Protein AF-A0A173ZAN7-F1 (afdb_monomer_lite)

Organism: NCBI:txid410072

Secondary structure (DSSP, 8-state):
--HHHHHHHHHHHHHHHHHHHHHPSPPTTTS-HHHHHHHHHHHHHHHHHHHHHHHHHHHHHHTT-S-HHHHHHHHHHHHHHHHHHHHHHHHHHHHHHHHHHTHHHHTT-TTS-HHHHHHHHHHHHHHHHHHHHHHHHHHHHHHHHHHHHHTTTSTTSS-HHHHHHHHHHHHS-HHHHHHHHHHHHHHHHHHHHHHHT-

Radius of gyration: 28.78 Å; chains: 1; bounding box: 73×28×79 Å

pLDDT: mean 77.13, std 11.72, range [38.72, 90.75]

Foldseek 3Di:
DPPVVVVVLVVLLVVLQVCQVPVPPDDCVVQDLVVLLVVLVVLLVVLVVLLVVLVVVLVVCCVVFPDNPVSCVLSVVLSVLSVVLSVVSVVLSVVSVVCVVCVVVCVVPVPGPVVSSSSSSSVVSSVVSSVSSVVSSVVSVVVSVCRVVVVVVVCPPPPPVNVVVVVVLVPDDPVVVVVVVVVVVVVVVVVVVVVVVD

Structure (mmCIF, N/CA/C/O backbone):
data_AF-A0A173ZAN7-F1
#
_entry.id   AF-A0A173ZAN7-F1
#
loop_
_atom_site.group_PDB
_atom_site.id
_atom_site.type_symbol
_atom_site.label_atom_id
_atom_site.label_alt_id
_atom_site.label_comp_id
_atom_site.labe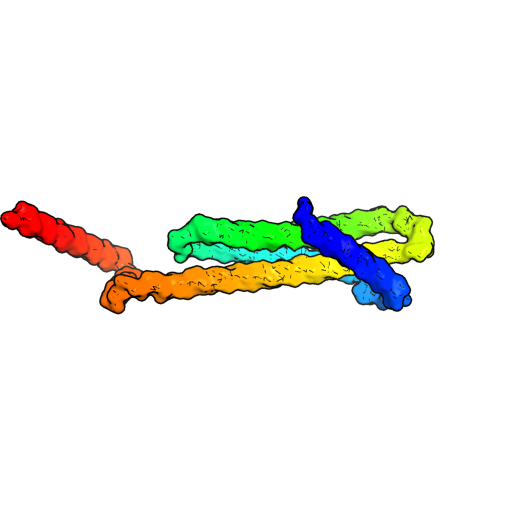l_asym_id
_atom_site.label_entity_id
_atom_site.label_seq_id
_atom_site.pdbx_PDB_ins_code
_atom_site.Cartn_x
_atom_site.Cartn_y
_atom_site.Cartn_z
_atom_site.occupancy
_atom_site.B_iso_or_equiv
_atom_site.auth_seq_id
_atom_site.auth_comp_id
_atom_site.auth_asym_id
_atom_site.auth_atom_id
_atom_site.pdbx_PDB_model_num
ATOM 1 N N . MET A 1 1 ? -10.874 -1.961 -10.142 1.00 49.62 1 MET A N 1
ATOM 2 C CA . MET A 1 1 ? -9.964 -0.793 -10.094 1.00 49.62 1 MET A CA 1
ATOM 3 C C . MET A 1 1 ? -10.788 0.479 -10.074 1.00 49.62 1 MET A C 1
ATOM 5 O O . MET A 1 1 ? -11.595 0.685 -10.971 1.00 49.62 1 MET A O 1
ATOM 9 N N . ASN A 1 2 ? -10.640 1.295 -9.032 1.00 59.59 2 ASN A N 1
ATOM 10 C CA . ASN A 1 2 ? -11.338 2.575 -8.925 1.00 59.59 2 ASN A CA 1
ATOM 11 C C . ASN A 1 2 ? -10.765 3.554 -9.972 1.00 59.59 2 ASN A C 1
ATOM 13 O O . ASN A 1 2 ? -9.555 3.542 -10.198 1.00 59.59 2 ASN A O 1
ATOM 17 N N . LYS A 1 3 ? -11.589 4.399 -10.615 1.00 65.94 3 LYS A N 1
ATOM 18 C CA . LYS A 1 3 ? -11.127 5.322 -11.684 1.00 65.94 3 LYS A CA 1
ATOM 19 C C . LYS A 1 3 ? -9.934 6.189 -11.247 1.00 65.94 3 LYS A C 1
ATOM 21 O O . LYS A 1 3 ? -9.062 6.475 -12.058 1.00 65.94 3 LYS A O 1
ATOM 26 N N . LYS A 1 4 ? -9.870 6.546 -9.960 1.00 69.62 4 LYS A N 1
ATOM 27 C CA . LYS A 1 4 ? -8.772 7.316 -9.352 1.00 69.62 4 LYS A CA 1
ATOM 28 C C . LYS A 1 4 ? -7.423 6.587 -9.409 1.00 69.62 4 LYS A C 1
ATOM 30 O O . LYS A 1 4 ? -6.434 7.192 -9.802 1.00 69.62 4 LYS A O 1
ATOM 35 N N . ASN A 1 5 ? -7.394 5.288 -9.111 1.00 70.88 5 ASN A N 1
ATOM 36 C CA . ASN A 1 5 ? -6.153 4.505 -9.076 1.00 70.88 5 ASN A CA 1
ATOM 37 C C . ASN A 1 5 ? -5.580 4.314 -10.488 1.00 70.88 5 ASN A C 1
ATOM 39 O O . ASN A 1 5 ? -4.369 4.317 -10.668 1.00 70.88 5 ASN A O 1
ATOM 43 N N . LEU A 1 6 ? -6.443 4.203 -11.504 1.00 74.06 6 LEU A N 1
ATOM 44 C CA . LEU A 1 6 ? -6.008 4.113 -12.901 1.00 74.06 6 LEU A CA 1
ATOM 45 C C . LEU A 1 6 ? -5.395 5.433 -13.393 1.00 74.06 6 LEU A C 1
ATOM 47 O O . LEU A 1 6 ? -4.386 5.417 -14.091 1.00 74.06 6 LEU A O 1
ATOM 51 N N . VAL A 1 7 ? -5.969 6.572 -12.991 1.00 78.88 7 VAL A N 1
ATOM 52 C CA . VAL A 1 7 ? -5.391 7.894 -13.277 1.00 78.88 7 VAL A CA 1
ATOM 53 C C . VAL A 1 7 ? -4.037 8.053 -12.588 1.00 78.88 7 VAL A C 1
ATOM 55 O O . VAL A 1 7 ? -3.095 8.500 -13.231 1.00 78.88 7 VAL A O 1
ATOM 58 N N . LEU A 1 8 ? -3.909 7.635 -11.324 1.00 80.81 8 LEU A N 1
ATOM 59 C CA . LEU A 1 8 ? -2.642 7.699 -10.592 1.00 80.81 8 LEU A CA 1
ATOM 60 C C . LEU A 1 8 ? -1.549 6.876 -11.284 1.00 80.81 8 LEU A C 1
ATOM 62 O O . LEU A 1 8 ? -0.473 7.400 -11.539 1.00 80.81 8 LEU A O 1
ATOM 66 N N . ILE A 1 9 ? -1.854 5.639 -11.691 1.00 82.00 9 ILE A N 1
ATOM 67 C CA . ILE A 1 9 ? -0.914 4.785 -12.436 1.00 82.00 9 ILE A CA 1
ATOM 68 C C . ILE A 1 9 ? -0.464 5.453 -13.743 1.00 82.00 9 ILE A C 1
ATOM 70 O O . ILE A 1 9 ? 0.728 5.467 -14.044 1.00 82.00 9 ILE A O 1
ATOM 74 N N . LEU A 1 10 ? -1.392 6.031 -14.512 1.00 83.06 10 LEU A N 1
ATOM 75 C CA . LEU A 1 10 ? -1.062 6.723 -15.764 1.00 83.06 10 LEU A CA 1
ATOM 76 C C . LEU A 1 10 ? -0.194 7.965 -15.532 1.00 83.06 10 LEU A C 1
ATOM 78 O O . LEU A 1 10 ? 0.737 8.210 -16.297 1.00 83.06 10 LEU A O 1
ATOM 82 N N . VAL A 1 11 ? -0.476 8.731 -14.477 1.00 85.50 11 VAL A N 1
ATOM 83 C CA . VAL A 1 11 ? 0.320 9.903 -14.095 1.00 85.50 11 VAL A CA 1
ATOM 84 C C . VAL A 1 11 ? 1.724 9.480 -13.671 1.00 85.50 11 VAL A C 1
ATOM 86 O O . VAL A 1 11 ? 2.692 10.053 -14.163 1.00 85.50 11 VAL A O 1
ATOM 89 N N . CYS A 1 12 ? 1.855 8.446 -12.835 1.00 85.06 12 CYS A N 1
ATOM 90 C CA . CYS A 1 12 ? 3.153 7.896 -12.449 1.00 85.06 12 CYS A CA 1
ATOM 91 C C . CYS A 1 12 ? 3.944 7.442 -13.681 1.00 85.06 12 CYS A C 1
ATOM 93 O O . CYS A 1 12 ? 5.098 7.826 -13.826 1.00 85.06 12 CYS A O 1
ATOM 95 N N . ALA A 1 13 ? 3.314 6.719 -14.613 1.00 83.69 13 ALA A N 1
ATOM 96 C CA . ALA A 1 13 ? 3.962 6.281 -15.849 1.00 83.69 13 ALA A CA 1
ATOM 97 C C . ALA A 1 13 ? 4.442 7.462 -16.712 1.00 83.69 13 ALA A C 1
ATOM 99 O O . ALA A 1 13 ? 5.573 7.452 -17.197 1.00 83.69 13 ALA A O 1
ATOM 100 N N . ALA A 1 14 ? 3.619 8.503 -16.871 1.00 84.44 14 ALA A N 1
ATOM 101 C CA . ALA A 1 14 ? 3.995 9.703 -17.616 1.00 84.44 14 ALA A CA 1
ATOM 102 C C . ALA A 1 14 ? 5.173 10.444 -16.961 1.00 84.44 14 ALA A C 1
ATOM 104 O O . ALA A 1 14 ? 6.113 10.834 -17.653 1.00 84.44 14 ALA A O 1
ATOM 105 N N . ILE A 1 15 ? 5.154 10.596 -15.633 1.00 85.12 15 ILE A N 1
ATOM 106 C CA . ILE A 1 15 ? 6.236 11.237 -14.872 1.00 85.12 15 ILE A CA 1
ATOM 107 C C . ILE A 1 15 ? 7.537 10.444 -15.012 1.00 85.12 15 ILE A C 1
ATOM 109 O O . ILE A 1 15 ? 8.583 11.047 -15.243 1.00 85.12 15 ILE A O 1
ATOM 113 N N . SER A 1 16 ? 7.486 9.112 -14.937 1.00 83.12 16 SER A N 1
ATOM 114 C CA . SER A 1 16 ? 8.667 8.261 -15.114 1.00 83.12 16 SER A CA 1
ATOM 115 C C . SER A 1 16 ? 9.299 8.435 -16.487 1.00 83.12 16 SER A C 1
ATOM 117 O O . SER A 1 16 ? 10.509 8.612 -16.576 1.00 83.12 16 SER A O 1
ATOM 119 N N . VAL A 1 17 ? 8.489 8.465 -17.550 1.00 81.62 17 VAL A N 1
ATOM 120 C CA . VAL A 1 17 ? 8.982 8.703 -18.916 1.00 81.62 17 VAL A CA 1
ATOM 121 C C . VAL A 1 17 ? 9.614 10.090 -19.039 1.00 81.62 17 VAL A C 1
ATOM 123 O O . VAL A 1 17 ? 10.706 10.210 -19.590 1.00 81.62 17 VAL A O 1
ATOM 126 N N . ILE A 1 18 ? 8.969 11.134 -18.504 1.00 82.56 18 ILE A N 1
ATOM 127 C CA . ILE A 1 18 ? 9.507 12.503 -18.536 1.00 82.56 18 ILE A CA 1
ATOM 128 C C . ILE A 1 18 ? 10.847 12.568 -17.800 1.00 82.56 18 ILE A C 1
ATOM 130 O O . ILE A 1 18 ? 11.808 13.082 -18.362 1.00 82.56 18 ILE A O 1
ATOM 134 N N . LEU A 1 19 ? 10.929 12.016 -16.586 1.00 80.38 19 LEU A N 1
ATOM 135 C CA . LEU A 1 19 ? 12.155 11.995 -15.784 1.00 80.38 19 LEU A CA 1
ATOM 136 C C . LEU A 1 19 ? 13.285 11.246 -16.490 1.00 80.38 19 LEU A C 1
ATOM 138 O O . LEU A 1 19 ? 14.418 11.720 -16.485 1.00 80.38 19 LEU A O 1
ATOM 142 N N . THR A 1 20 ? 12.995 10.121 -17.145 1.00 81.25 20 THR A N 1
ATOM 143 C CA . THR A 1 20 ? 14.005 9.411 -17.939 1.00 81.25 20 THR A CA 1
ATOM 144 C C . THR A 1 20 ? 14.486 10.224 -19.137 1.00 81.25 20 THR A C 1
ATOM 146 O O . THR A 1 20 ? 15.656 10.139 -19.486 1.00 81.25 20 THR A O 1
ATOM 149 N N . VAL A 1 21 ? 13.640 11.045 -19.758 1.00 76.00 21 VAL A N 1
ATOM 150 C CA . VAL A 1 21 ? 14.053 11.881 -20.898 1.00 76.00 21 VAL A CA 1
ATOM 151 C C . VAL A 1 21 ? 14.813 13.139 -20.457 1.00 76.00 21 VAL A C 1
ATOM 153 O O . VAL A 1 21 ? 15.708 13.579 -21.173 1.00 76.00 21 VAL A O 1
ATOM 156 N N . THR A 1 22 ? 14.478 13.732 -19.306 1.00 77.50 22 THR A N 1
ATOM 157 C CA . THR A 1 22 ? 15.044 15.024 -18.870 1.00 77.50 22 THR A CA 1
ATOM 158 C C . THR A 1 22 ? 16.256 14.912 -17.952 1.00 77.50 22 THR A C 1
ATOM 160 O O . THR A 1 22 ? 17.110 15.794 -17.994 1.00 77.50 22 THR A O 1
ATOM 163 N N . LEU A 1 23 ? 16.330 13.873 -17.114 1.00 71.94 23 LEU A N 1
ATOM 164 C CA . LEU A 1 23 ? 17.355 13.726 -16.070 1.00 71.94 23 LEU A CA 1
ATOM 165 C C . LEU A 1 23 ? 18.349 12.586 -16.331 1.00 71.94 23 LEU A C 1
ATOM 167 O O . LEU A 1 23 ? 19.275 12.410 -15.542 1.00 71.94 23 LEU A O 1
ATOM 171 N N . ALA A 1 24 ? 18.187 11.812 -17.408 1.00 68.06 24 ALA A N 1
ATOM 172 C CA . ALA A 1 24 ? 19.161 10.780 -17.746 1.00 68.06 24 ALA A CA 1
ATOM 173 C C . ALA A 1 24 ? 20.514 11.387 -18.181 1.00 68.06 24 ALA A C 1
ATOM 175 O O . ALA A 1 24 ? 20.534 12.410 -18.871 1.00 68.06 24 ALA A O 1
ATOM 176 N N . PRO A 1 25 ? 21.646 10.729 -17.860 1.00 64.94 25 PRO A N 1
ATOM 177 C CA . PRO A 1 25 ? 21.749 9.446 -17.161 1.00 64.94 25 PRO A CA 1
ATOM 178 C C . PRO A 1 25 ? 21.652 9.586 -15.634 1.00 64.94 25 PRO A C 1
ATOM 180 O O . PRO A 1 25 ? 22.242 10.484 -15.040 1.00 64.94 25 PRO A O 1
ATOM 183 N N . PHE A 1 26 ? 20.933 8.658 -15.000 1.00 66.44 26 PHE A N 1
ATOM 184 C CA . PHE A 1 26 ? 20.907 8.549 -13.542 1.00 66.44 26 PHE A CA 1
ATOM 185 C C . PHE A 1 26 ? 22.153 7.833 -13.033 1.00 66.44 26 PHE A C 1
ATOM 187 O O . PHE A 1 26 ? 22.694 6.956 -13.707 1.00 66.44 26 PHE A O 1
ATOM 194 N N . ASP A 1 27 ? 22.574 8.192 -11.822 1.00 67.50 27 ASP A N 1
ATOM 195 C CA . ASP A 1 27 ? 23.655 7.496 -11.140 1.00 67.50 27 ASP A CA 1
ATOM 196 C C . ASP A 1 27 ? 23.266 6.028 -10.890 1.00 67.50 27 ASP A C 1
ATOM 198 O O . ASP A 1 27 ? 22.168 5.728 -10.398 1.00 67.50 27 ASP A O 1
ATOM 202 N N . ALA A 1 28 ? 24.167 5.116 -11.259 1.00 62.28 28 ALA A N 1
ATOM 203 C CA . ALA A 1 28 ? 23.941 3.676 -11.232 1.00 62.28 28 ALA A CA 1
ATOM 204 C C . ALA A 1 28 ? 23.729 3.150 -9.807 1.00 62.28 28 ALA A C 1
ATOM 206 O O . ALA A 1 28 ? 23.054 2.138 -9.640 1.00 62.28 28 ALA A O 1
ATOM 207 N N . ASP A 1 29 ? 24.244 3.850 -8.794 1.00 61.44 29 ASP A N 1
ATOM 208 C CA . ASP A 1 29 ? 24.048 3.491 -7.387 1.00 61.44 29 ASP A CA 1
ATOM 209 C C . ASP A 1 29 ? 22.659 3.900 -6.863 1.00 61.44 29 ASP A C 1
ATOM 211 O O . ASP A 1 29 ? 22.110 3.258 -5.960 1.00 61.44 29 ASP A O 1
ATOM 215 N N . VAL A 1 30 ? 22.048 4.931 -7.459 1.00 65.19 30 VAL A N 1
ATOM 216 C CA . VAL A 1 30 ? 20.752 5.479 -7.029 1.00 65.19 30 VAL A CA 1
ATOM 217 C C . VAL A 1 30 ? 19.591 4.718 -7.668 1.00 65.19 30 VAL A C 1
ATOM 219 O O . VAL A 1 30 ? 18.645 4.345 -6.974 1.00 65.19 30 VAL A O 1
ATOM 222 N N . ILE A 1 31 ? 19.659 4.444 -8.974 1.00 74.25 31 ILE A N 1
ATOM 223 C CA . ILE A 1 31 ? 18.609 3.720 -9.710 1.00 74.25 31 ILE A CA 1
ATOM 224 C C . ILE A 1 31 ? 19.188 2.419 -10.273 1.00 74.25 31 ILE A C 1
ATOM 226 O O . ILE A 1 31 ? 19.372 2.252 -11.476 1.00 74.25 31 ILE A O 1
ATOM 230 N N . SER A 1 32 ? 19.468 1.471 -9.375 1.00 80.38 32 SER A N 1
ATOM 231 C CA . SER A 1 32 ? 19.834 0.095 -9.731 1.00 80.38 32 SER A CA 1
ATOM 232 C C . SER A 1 32 ? 18.680 -0.868 -9.456 1.00 80.38 32 SER A C 1
ATOM 234 O O . SER A 1 32 ? 17.920 -0.689 -8.505 1.00 80.38 32 SER A O 1
ATOM 236 N N . TYR A 1 33 ? 18.580 -1.945 -10.240 1.00 81.38 33 TYR A N 1
ATOM 237 C CA . TYR A 1 33 ? 17.591 -3.001 -9.995 1.00 81.38 33 TYR A CA 1
ATOM 238 C C . TYR A 1 33 ? 17.664 -3.556 -8.565 1.00 81.38 33 TYR A C 1
ATOM 240 O O . TYR A 1 33 ? 16.634 -3.724 -7.921 1.00 81.38 33 TYR A O 1
ATOM 248 N N . SER A 1 34 ? 18.877 -3.808 -8.062 1.00 82.44 34 SER A N 1
ATOM 249 C CA . SER A 1 34 ? 19.088 -4.334 -6.708 1.00 82.44 34 SER A CA 1
ATOM 250 C C . SER A 1 34 ? 18.597 -3.345 -5.650 1.00 82.44 34 SER A C 1
ATOM 252 O O . SER A 1 34 ? 17.870 -3.722 -4.734 1.00 82.44 34 SER A O 1
ATOM 254 N N . THR A 1 35 ? 18.932 -2.063 -5.817 1.00 85.25 35 THR A N 1
ATOM 255 C CA . THR A 1 35 ? 18.515 -0.985 -4.914 1.00 85.25 35 THR A CA 1
ATOM 256 C C . THR A 1 35 ? 16.992 -0.876 -4.873 1.00 85.25 35 THR A C 1
ATOM 258 O O . THR A 1 35 ? 16.405 -0.927 -3.795 1.00 85.25 35 THR A O 1
ATOM 261 N N . VAL A 1 36 ? 16.342 -0.799 -6.038 1.00 86.56 36 VAL A N 1
ATOM 262 C CA . VAL A 1 36 ? 14.881 -0.661 -6.136 1.00 86.56 36 VAL A CA 1
ATOM 263 C C . VAL A 1 36 ? 14.170 -1.887 -5.580 1.00 86.56 36 VAL A C 1
ATOM 265 O O . VAL A 1 36 ? 13.270 -1.741 -4.762 1.00 86.56 36 VAL A O 1
ATOM 268 N N . LEU A 1 37 ? 14.605 -3.095 -5.944 1.00 87.44 37 LEU A N 1
ATOM 269 C CA . LEU A 1 37 ? 14.001 -4.325 -5.435 1.00 87.44 37 LEU A CA 1
ATOM 270 C C . LEU A 1 37 ? 14.106 -4.420 -3.906 1.00 87.44 37 LEU A C 1
ATOM 272 O O . LEU A 1 37 ? 13.132 -4.771 -3.245 1.00 87.44 37 LEU A O 1
ATOM 276 N N . ASN A 1 38 ? 15.266 -4.081 -3.336 1.00 88.94 38 ASN A N 1
ATOM 277 C CA . ASN A 1 38 ? 15.460 -4.097 -1.887 1.00 88.94 38 ASN A CA 1
ATOM 278 C C . ASN A 1 38 ? 14.568 -3.071 -1.177 1.00 88.94 38 ASN A C 1
ATOM 280 O O . ASN A 1 38 ? 14.006 -3.385 -0.128 1.00 88.94 38 ASN A O 1
ATOM 284 N N . ILE A 1 39 ? 14.406 -1.873 -1.751 1.00 88.44 39 ILE A N 1
ATOM 285 C CA . ILE A 1 39 ? 13.485 -0.854 -1.231 1.00 88.44 39 ILE A CA 1
ATOM 286 C C . ILE A 1 39 ? 12.045 -1.376 -1.262 1.00 88.44 39 ILE A C 1
ATOM 288 O O . ILE A 1 39 ? 11.365 -1.317 -0.240 1.00 88.44 39 ILE A O 1
ATOM 292 N N . GLU A 1 40 ? 11.593 -1.943 -2.382 1.00 88.12 40 GLU A N 1
ATOM 293 C CA . GLU A 1 40 ? 10.236 -2.494 -2.507 1.00 88.12 40 GLU A CA 1
ATOM 294 C C . GLU A 1 40 ? 9.973 -3.620 -1.500 1.00 88.12 40 GLU A C 1
ATOM 296 O O . GLU A 1 40 ? 8.951 -3.616 -0.815 1.00 88.12 40 GLU A O 1
ATOM 301 N N . ILE A 1 41 ? 10.912 -4.561 -1.346 1.00 89.44 41 ILE A N 1
ATOM 302 C CA . ILE A 1 41 ? 10.797 -5.656 -0.369 1.00 89.44 41 ILE A CA 1
ATOM 303 C C . ILE A 1 41 ? 10.728 -5.105 1.060 1.00 89.44 41 ILE A C 1
ATOM 305 O O . ILE A 1 41 ? 9.911 -5.571 1.861 1.00 89.44 41 ILE A O 1
ATOM 309 N N . ALA A 1 42 ? 11.554 -4.109 1.389 1.00 90.69 42 ALA A N 1
ATOM 310 C CA . ALA A 1 42 ? 11.533 -3.472 2.701 1.00 90.69 42 ALA A CA 1
ATOM 311 C C . ALA A 1 42 ? 10.191 -2.769 2.962 1.00 90.69 42 ALA A C 1
ATOM 313 O O . ALA A 1 42 ? 9.581 -2.988 4.010 1.00 90.69 42 ALA A O 1
ATOM 314 N N . LEU A 1 43 ? 9.694 -1.986 1.999 1.00 89.81 43 LEU A N 1
ATOM 315 C CA . LEU A 1 43 ? 8.403 -1.298 2.094 1.00 89.81 43 LEU A CA 1
ATOM 316 C C . LEU A 1 43 ? 7.240 -2.284 2.220 1.00 89.81 43 LEU A C 1
ATOM 318 O O . LEU A 1 43 ? 6.364 -2.092 3.064 1.00 89.81 43 LEU A O 1
ATOM 322 N N . PHE A 1 44 ? 7.249 -3.366 1.442 1.00 90.25 44 PHE A N 1
ATOM 323 C CA . PHE A 1 44 ? 6.256 -4.433 1.539 1.00 90.25 44 PHE A CA 1
ATOM 324 C C . PHE A 1 44 ? 6.257 -5.084 2.928 1.00 90.25 44 PHE A C 1
ATOM 326 O O . PHE A 1 44 ? 5.199 -5.219 3.543 1.00 90.25 44 PHE A O 1
ATOM 333 N N . SER A 1 45 ? 7.433 -5.430 3.458 1.00 90.38 45 SER A N 1
ATOM 334 C CA . SER A 1 45 ? 7.580 -6.033 4.790 1.00 90.38 45 SER A CA 1
ATOM 335 C C . SER A 1 45 ? 7.056 -5.118 5.904 1.00 90.38 45 SER A C 1
ATOM 337 O O . SER A 1 45 ? 6.297 -5.548 6.781 1.00 90.38 45 SER A O 1
ATOM 339 N N . VAL A 1 46 ? 7.393 -3.825 5.843 1.00 90.56 46 VAL A N 1
ATOM 340 C CA . VAL A 1 46 ? 6.895 -2.819 6.793 1.00 90.56 46 VAL A CA 1
ATOM 341 C C . VAL A 1 46 ? 5.379 -2.657 6.672 1.00 90.56 46 VAL A C 1
ATOM 343 O O . VAL A 1 46 ? 4.683 -2.682 7.687 1.00 90.56 46 VAL A O 1
ATOM 346 N N . SER A 1 47 ? 4.849 -2.552 5.451 1.00 89.69 47 SER A N 1
ATOM 347 C CA . SER A 1 47 ? 3.408 -2.434 5.192 1.00 89.69 47 SER A CA 1
ATOM 348 C C . SER A 1 47 ? 2.633 -3.639 5.740 1.00 89.69 47 SER A C 1
ATOM 350 O O . SER A 1 47 ? 1.646 -3.470 6.456 1.00 89.69 47 SER A O 1
ATOM 352 N N . LEU A 1 48 ? 3.132 -4.857 5.514 1.00 90.19 48 LEU A N 1
ATOM 353 C CA . LEU A 1 48 ? 2.532 -6.085 6.040 1.00 90.19 48 LEU A CA 1
ATOM 354 C C . LEU A 1 48 ? 2.541 -6.121 7.575 1.00 90.19 48 LEU A C 1
ATOM 356 O O . LEU A 1 48 ? 1.548 -6.496 8.202 1.00 90.19 48 LEU A O 1
ATOM 360 N N . THR A 1 49 ? 3.643 -5.685 8.187 1.00 90.75 49 THR A N 1
ATOM 361 C CA . THR A 1 49 ? 3.768 -5.585 9.649 1.00 90.75 49 THR A CA 1
ATOM 362 C C . THR A 1 49 ? 2.749 -4.601 10.221 1.00 90.75 49 THR A C 1
ATOM 364 O O . THR A 1 49 ? 2.079 -4.902 11.209 1.00 90.75 49 THR A O 1
ATOM 367 N N . ILE A 1 50 ? 2.584 -3.443 9.577 1.00 87.75 50 ILE A N 1
ATOM 368 C CA . ILE A 1 50 ? 1.581 -2.440 9.945 1.00 87.75 50 ILE A CA 1
ATOM 369 C C . ILE A 1 50 ? 0.176 -3.040 9.879 1.00 87.75 50 ILE A C 1
ATOM 371 O O . ILE A 1 50 ? -0.573 -2.922 10.846 1.00 87.75 50 ILE A O 1
ATOM 375 N N . VAL A 1 51 ? -0.181 -3.721 8.787 1.00 88.81 51 VAL A N 1
ATOM 376 C CA . VAL A 1 51 ? -1.492 -4.376 8.648 1.00 88.81 51 VAL A CA 1
ATOM 377 C C . VAL A 1 51 ? -1.736 -5.361 9.793 1.00 88.81 51 VAL A C 1
ATOM 379 O O . VAL A 1 51 ? -2.781 -5.297 10.442 1.00 88.81 51 VAL A O 1
ATOM 382 N N . ALA A 1 52 ? -0.765 -6.223 10.104 1.00 88.12 52 ALA A N 1
ATOM 383 C CA . ALA A 1 52 ? -0.883 -7.196 11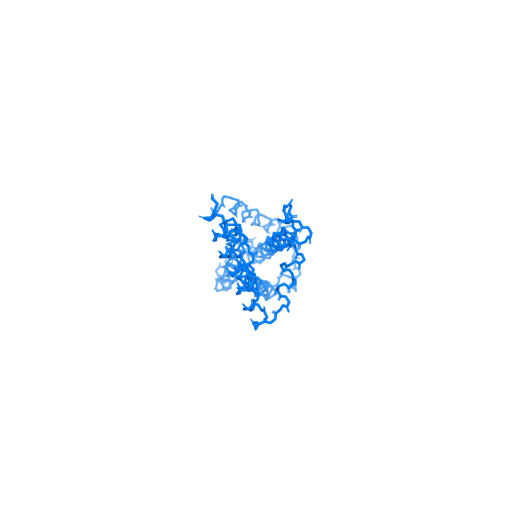.190 1.00 88.12 52 ALA A CA 1
ATOM 384 C C . ALA A 1 52 ? -1.061 -6.529 12.569 1.00 88.12 52 ALA A C 1
ATOM 386 O O . ALA A 1 52 ? -1.923 -6.930 13.360 1.00 88.12 52 ALA A O 1
ATOM 387 N N . LEU A 1 53 ? -0.285 -5.477 12.849 1.00 87.56 53 LEU A N 1
ATOM 388 C CA . LEU A 1 53 ? -0.406 -4.697 14.083 1.00 87.56 53 LEU A CA 1
ATOM 389 C C . LEU A 1 53 ? -1.775 -4.031 14.192 1.00 87.56 53 LEU A C 1
ATOM 391 O O . LEU A 1 53 ? -2.388 -4.063 15.258 1.00 87.56 53 LEU A O 1
ATOM 395 N N . LEU A 1 54 ? -2.280 -3.456 13.102 1.00 84.94 54 LEU A N 1
ATOM 396 C CA . LEU A 1 54 ? -3.566 -2.772 13.104 1.00 84.94 54 LEU A CA 1
ATOM 397 C C . LEU A 1 54 ? -4.728 -3.742 13.286 1.00 84.94 54 LEU A C 1
ATOM 399 O O . LEU A 1 54 ? -5.629 -3.431 14.057 1.00 84.94 54 LEU A O 1
ATOM 403 N N . ILE A 1 55 ? -4.686 -4.932 12.680 1.00 85.19 55 ILE A N 1
ATOM 404 C CA . ILE A 1 55 ? -5.662 -6.000 12.958 1.00 85.19 55 ILE A CA 1
ATOM 405 C C . ILE A 1 55 ? -5.649 -6.353 14.447 1.00 85.19 55 ILE A C 1
ATOM 407 O O . ILE A 1 55 ? -6.699 -6.365 15.083 1.00 85.19 55 ILE A O 1
ATOM 411 N N . THR A 1 56 ? -4.461 -6.564 15.017 1.00 85.62 56 THR A N 1
ATOM 412 C CA . THR A 1 56 ? -4.298 -6.906 16.440 1.00 85.62 56 THR A CA 1
ATOM 413 C C . THR A 1 56 ? -4.853 -5.810 17.357 1.00 85.62 56 THR A C 1
ATOM 415 O O . THR A 1 56 ? -5.541 -6.089 18.338 1.00 85.62 56 THR A O 1
ATOM 418 N N . ILE A 1 57 ? -4.580 -4.543 17.035 1.00 81.44 57 ILE A N 1
ATOM 419 C CA . ILE A 1 57 ? -5.105 -3.380 17.758 1.00 81.44 57 ILE A CA 1
ATOM 420 C C . ILE A 1 57 ? -6.632 -3.337 17.637 1.00 81.44 57 ILE A C 1
ATOM 422 O O . ILE A 1 57 ? -7.323 -3.250 18.649 1.00 81.44 57 ILE A O 1
ATOM 426 N N . LEU A 1 58 ? -7.172 -3.424 16.421 1.00 81.19 58 LEU A N 1
ATOM 427 C CA . LEU A 1 58 ? -8.611 -3.374 16.172 1.00 81.19 58 LEU A CA 1
ATOM 428 C C . LEU A 1 58 ? -9.365 -4.472 16.925 1.00 81.19 58 LEU A C 1
ATOM 430 O O . LEU A 1 58 ? -10.414 -4.182 17.501 1.00 81.19 58 LEU A O 1
ATOM 434 N N . ASP A 1 59 ? -8.820 -5.688 16.964 1.00 80.88 59 ASP A N 1
ATOM 435 C CA . ASP A 1 59 ? -9.411 -6.815 17.685 1.00 80.88 59 ASP A CA 1
ATOM 436 C C . ASP A 1 59 ? -9.406 -6.571 19.202 1.00 80.88 59 ASP A C 1
ATOM 438 O O . ASP A 1 59 ? -10.447 -6.648 19.854 1.00 80.88 59 ASP A O 1
ATOM 442 N N . LYS A 1 60 ? -8.278 -6.102 19.754 1.00 80.62 60 LYS A N 1
ATOM 443 C CA . LYS A 1 60 ? -8.160 -5.738 21.177 1.00 80.62 60 LYS A CA 1
ATOM 444 C C . LYS A 1 60 ? -9.126 -4.628 21.604 1.00 80.62 60 LYS A C 1
ATOM 446 O O . LYS A 1 60 ? -9.571 -4.600 22.752 1.00 80.62 60 LYS A O 1
ATOM 451 N N . TYR A 1 61 ? -9.416 -3.674 20.720 1.00 73.81 61 TYR A N 1
ATOM 452 C CA . TYR A 1 61 ? -10.296 -2.544 21.033 1.00 73.81 61 TYR A CA 1
ATOM 453 C C . TYR A 1 61 ? -11.767 -2.796 20.701 1.00 73.81 61 TYR A C 1
ATOM 455 O O . TYR A 1 61 ? -12.612 -2.080 21.235 1.00 73.81 61 TYR A O 1
ATOM 463 N N . LYS A 1 62 ? -12.095 -3.827 19.913 1.00 73.50 62 LYS A N 1
ATOM 464 C CA . LYS A 1 62 ? -13.469 -4.196 19.534 1.00 73.50 62 LYS A CA 1
ATOM 465 C C . LYS A 1 62 ? -14.404 -4.348 20.738 1.00 73.50 62 LYS A C 1
ATOM 467 O O . LYS A 1 62 ? -15.548 -3.908 20.679 1.00 73.50 62 LYS A O 1
ATOM 472 N N . GLU A 1 63 ? -13.914 -4.916 21.837 1.00 67.25 63 GLU A N 1
ATOM 473 C CA . GLU A 1 63 ? -14.691 -5.135 23.068 1.00 67.25 63 GLU A CA 1
ATOM 474 C C . GLU A 1 63 ? -14.986 -3.848 23.853 1.00 67.25 63 GLU A C 1
ATOM 476 O O . GLU A 1 63 ? -15.855 -3.831 24.722 1.00 67.25 63 GLU A O 1
ATOM 481 N N . ARG A 1 64 ? -14.267 -2.757 23.567 1.00 66.69 64 ARG A N 1
ATOM 482 C CA . ARG A 1 64 ? -14.385 -1.481 24.290 1.00 66.69 64 ARG A CA 1
ATOM 483 C C . ARG A 1 64 ? -15.263 -0.455 23.577 1.00 66.69 64 ARG A C 1
ATOM 485 O O . ARG A 1 64 ? -15.462 0.630 24.119 1.00 66.69 64 ARG A O 1
ATOM 492 N N . VAL A 1 65 ? -15.758 -0.763 22.377 1.00 66.62 65 VAL A N 1
ATOM 493 C CA . VAL A 1 65 ? -16.559 0.170 21.572 1.00 66.62 65 VAL A CA 1
ATOM 494 C C . VAL A 1 65 ? -18.048 -0.094 21.763 1.00 66.62 65 VAL A C 1
ATOM 496 O O . VAL A 1 65 ? -18.518 -1.211 21.566 1.00 66.62 65 VAL A O 1
ATOM 499 N N . THR A 1 66 ? -18.796 0.952 22.112 1.00 62.78 66 THR A N 1
ATOM 500 C CA . THR A 1 66 ? -20.245 0.897 22.361 1.00 62.78 66 THR A CA 1
ATOM 501 C C . THR A 1 66 ? -21.060 0.683 21.082 1.00 62.78 66 THR A C 1
ATOM 503 O O . THR A 1 66 ? -22.062 -0.023 21.111 1.00 62.78 66 THR A O 1
ATOM 506 N N . ASP A 1 67 ? -20.623 1.254 19.953 1.00 69.62 67 ASP A N 1
ATOM 507 C CA . ASP A 1 67 ? -21.230 1.046 18.631 1.00 69.62 67 ASP A CA 1
ATOM 508 C C . ASP A 1 67 ? -20.321 0.182 17.747 1.00 69.62 67 ASP A C 1
ATOM 510 O O . ASP A 1 67 ? -19.467 0.668 16.996 1.00 69.62 67 ASP A O 1
ATOM 514 N N . GLN A 1 68 ? -20.521 -1.132 17.841 1.00 68.56 68 GLN A N 1
ATOM 515 C CA . GLN A 1 68 ? -19.775 -2.114 17.055 1.00 68.56 68 GLN A CA 1
ATOM 516 C C . GLN A 1 68 ? -20.034 -1.994 15.545 1.00 68.56 68 GLN A C 1
ATOM 518 O O . GLN A 1 68 ? -19.175 -2.381 14.753 1.00 68.56 68 GLN A O 1
ATOM 523 N N . SER A 1 69 ? -21.181 -1.447 15.128 1.00 70.50 69 SER A N 1
ATOM 524 C CA . SER A 1 69 ? -21.572 -1.381 13.716 1.00 70.50 69 SER A CA 1
ATOM 525 C C . SER A 1 69 ? -20.807 -0.289 12.962 1.00 70.50 69 SER A C 1
ATOM 527 O O . SER A 1 69 ? -20.208 -0.552 11.914 1.00 70.50 69 SER A O 1
ATOM 529 N N . THR A 1 70 ? -20.734 0.915 13.536 1.00 68.19 70 THR A N 1
ATOM 530 C CA . THR A 1 70 ? -19.973 2.043 12.980 1.00 68.19 70 THR A CA 1
ATOM 531 C C . THR A 1 70 ? -18.472 1.771 13.054 1.00 68.19 70 THR A C 1
ATOM 533 O O . THR A 1 70 ? -17.738 2.055 12.103 1.00 68.19 70 THR A O 1
ATOM 536 N N . TRP A 1 71 ? -18.019 1.142 14.143 1.00 71.12 71 TRP A N 1
ATOM 537 C CA . TRP A 1 71 ? -16.641 0.686 14.305 1.00 71.12 71 TRP A CA 1
ATOM 538 C C . TRP A 1 71 ? -16.228 -0.304 13.220 1.00 71.12 71 TRP A C 1
ATOM 540 O O . TRP A 1 71 ? -15.241 -0.079 12.522 1.00 71.12 71 TRP A O 1
ATOM 550 N N . ALA A 1 72 ? -17.010 -1.370 13.030 1.00 72.12 72 ALA A N 1
ATOM 551 C CA . ALA A 1 72 ? -16.725 -2.374 12.017 1.00 72.12 72 ALA A CA 1
ATOM 552 C C . ALA A 1 72 ? -16.684 -1.748 10.621 1.00 72.12 72 ALA A C 1
ATOM 554 O O . ALA A 1 72 ? -15.760 -2.023 9.860 1.00 72.12 72 ALA A O 1
ATOM 555 N N . LYS A 1 73 ? -17.623 -0.854 10.292 1.00 74.00 73 LYS A N 1
ATOM 556 C CA . LYS A 1 73 ? -17.678 -0.218 8.971 1.00 74.00 73 LYS A CA 1
ATOM 557 C C . LYS A 1 73 ? -16.456 0.662 8.688 1.00 74.00 73 LYS A C 1
ATOM 559 O O . LYS A 1 73 ? -15.831 0.501 7.642 1.00 74.00 73 LYS A O 1
ATOM 564 N N . ASN A 1 74 ? -16.090 1.554 9.608 1.00 72.38 74 ASN A N 1
ATOM 565 C CA . ASN A 1 74 ? -14.977 2.487 9.396 1.00 72.38 74 ASN A CA 1
ATOM 566 C C . ASN A 1 74 ? -13.616 1.785 9.460 1.00 72.38 74 ASN A C 1
ATOM 568 O O . ASN A 1 74 ? -12.756 2.030 8.616 1.00 72.38 74 ASN A O 1
ATOM 572 N N . SER A 1 75 ? -13.438 0.864 10.407 1.00 76.75 75 SER A N 1
ATOM 573 C CA . SER A 1 75 ? -12.194 0.105 10.547 1.00 76.75 75 SER A CA 1
ATOM 574 C C . SER A 1 75 ? -11.979 -0.863 9.383 1.00 76.75 75 SER A C 1
ATOM 576 O O . SER A 1 75 ? -10.854 -0.996 8.914 1.00 76.75 75 SER A O 1
ATOM 578 N N . THR A 1 76 ? -13.041 -1.484 8.852 1.00 77.81 76 THR A N 1
ATOM 579 C CA . THR A 1 76 ? -12.936 -2.367 7.673 1.00 77.81 76 THR A CA 1
ATOM 580 C C . THR A 1 76 ? -12.566 -1.591 6.413 1.00 77.81 76 THR A C 1
ATOM 582 O O . THR A 1 76 ? -11.804 -2.101 5.600 1.00 77.81 76 THR A O 1
ATOM 585 N N . LEU A 1 77 ? -13.067 -0.361 6.240 1.00 78.06 77 LEU A N 1
ATOM 586 C CA . LEU A 1 77 ? -12.695 0.481 5.099 1.00 78.06 77 LEU A CA 1
ATOM 587 C C . LEU A 1 77 ? -11.203 0.833 5.120 1.00 78.06 77 LEU A C 1
ATOM 589 O O . LEU A 1 77 ? -10.524 0.618 4.121 1.00 78.06 77 LEU A O 1
ATOM 593 N N . ILE A 1 78 ? -10.693 1.291 6.266 1.00 80.44 78 ILE A N 1
ATOM 594 C CA . ILE A 1 78 ? -9.275 1.652 6.412 1.00 80.44 78 ILE A CA 1
ATOM 595 C C . ILE A 1 78 ? -8.383 0.409 6.296 1.00 80.44 78 ILE A C 1
ATOM 597 O O . ILE A 1 78 ? -7.357 0.436 5.621 1.00 80.44 78 ILE A O 1
ATOM 601 N N . LEU A 1 79 ? -8.782 -0.709 6.911 1.00 83.38 79 LEU A N 1
ATOM 602 C CA . LEU A 1 79 ? -8.032 -1.960 6.817 1.00 83.38 79 LEU A CA 1
ATOM 603 C C . LEU A 1 79 ? -7.997 -2.493 5.381 1.00 83.38 79 LEU A C 1
ATOM 605 O O . LEU A 1 79 ? -6.965 -2.985 4.933 1.00 83.38 79 LEU A O 1
ATOM 609 N N . LYS A 1 80 ? -9.104 -2.369 4.645 1.00 84.69 80 LYS A N 1
ATOM 610 C CA . LYS A 1 80 ? -9.162 -2.728 3.229 1.00 84.69 80 LYS A CA 1
ATOM 611 C C . LYS A 1 80 ? -8.196 -1.882 2.402 1.00 84.69 80 LYS A C 1
ATOM 613 O O . LYS A 1 80 ? -7.480 -2.449 1.589 1.00 84.69 80 LYS A O 1
ATOM 618 N N . GLU A 1 81 ? -8.156 -0.571 2.621 1.00 82.06 81 GLU A N 1
ATOM 619 C CA . GLU A 1 81 ? -7.246 0.342 1.916 1.00 82.06 81 GLU A CA 1
ATOM 620 C C . GLU A 1 81 ? -5.773 -0.002 2.183 1.00 82.06 81 GLU A C 1
ATOM 622 O O . GLU A 1 81 ? -4.981 -0.132 1.252 1.00 82.06 81 GLU A O 1
ATOM 627 N N . LEU A 1 82 ? -5.425 -0.278 3.442 1.00 85.38 82 LEU A N 1
ATOM 628 C CA . LEU A 1 82 ? -4.089 -0.743 3.819 1.00 85.38 82 LEU A CA 1
ATOM 629 C C . LEU A 1 82 ? -3.725 -2.074 3.149 1.00 85.38 82 LEU A C 1
ATOM 631 O O . LEU A 1 82 ? -2.649 -2.186 2.568 1.00 85.38 82 LEU A O 1
ATOM 635 N N . CYS A 1 83 ? -4.625 -3.062 3.177 1.00 85.44 83 CYS A N 1
ATOM 636 C CA . CYS A 1 83 ? -4.412 -4.346 2.507 1.00 85.44 83 CYS A CA 1
ATOM 637 C C . CYS A 1 83 ? -4.261 -4.188 0.989 1.00 85.44 83 CYS A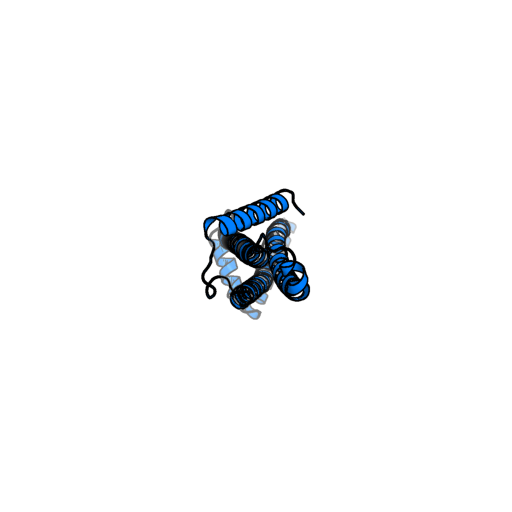 C 1
ATOM 639 O O . CYS A 1 83 ? -3.395 -4.828 0.397 1.00 85.44 83 CYS A O 1
ATOM 641 N N . GLU A 1 84 ? -5.078 -3.347 0.347 1.00 87.12 84 GLU A N 1
ATOM 642 C CA . GLU A 1 84 ? -4.969 -3.061 -1.088 1.00 87.12 84 GLU A CA 1
ATOM 643 C C . GLU A 1 84 ? -3.606 -2.435 -1.427 1.00 87.12 84 GLU A C 1
ATOM 645 O O . GLU A 1 84 ? -2.979 -2.851 -2.404 1.00 87.12 84 GLU A O 1
ATOM 650 N N . ASN A 1 85 ? -3.096 -1.528 -0.589 1.00 86.00 85 ASN A N 1
ATOM 651 C CA . ASN A 1 85 ? -1.766 -0.935 -0.753 1.00 86.00 85 ASN A CA 1
ATOM 652 C C . ASN A 1 85 ? -0.639 -1.964 -0.563 1.00 86.00 85 ASN A C 1
ATOM 654 O O . ASN A 1 85 ? 0.298 -2.004 -1.361 1.00 86.00 85 ASN A O 1
ATOM 658 N N . THR A 1 86 ? -0.735 -2.846 0.437 1.00 87.94 86 THR A N 1
ATOM 659 C CA . THR A 1 86 ? 0.239 -3.935 0.634 1.00 87.94 86 THR A CA 1
ATOM 660 C C . THR A 1 86 ? 0.239 -4.913 -0.545 1.00 87.94 86 THR A C 1
ATOM 662 O O . THR A 1 86 ? 1.301 -5.332 -1.008 1.00 87.94 86 THR A O 1
ATOM 665 N N . ILE A 1 87 ? -0.939 -5.257 -1.077 1.00 87.50 87 ILE A N 1
ATOM 666 C CA . ILE A 1 87 ? -1.065 -6.102 -2.274 1.00 87.50 87 ILE A CA 1
ATOM 667 C C . ILE A 1 87 ? -0.456 -5.399 -3.493 1.00 87.50 87 ILE A C 1
ATOM 669 O O . ILE A 1 87 ? 0.220 -6.050 -4.286 1.00 87.50 87 ILE A O 1
ATOM 673 N N . ALA A 1 88 ? -0.644 -4.086 -3.642 1.00 86.19 88 ALA A N 1
ATOM 674 C CA . ALA A 1 88 ? -0.041 -3.325 -4.734 1.00 86.19 88 ALA A CA 1
ATOM 675 C C . ALA A 1 88 ? 1.498 -3.384 -4.700 1.00 86.19 88 ALA A C 1
ATOM 677 O O . ALA A 1 88 ? 2.112 -3.618 -5.741 1.00 86.19 88 ALA A O 1
ATOM 678 N N . LEU A 1 89 ? 2.111 -3.263 -3.516 1.00 88.25 89 LEU A N 1
ATOM 679 C CA . LEU A 1 89 ? 3.561 -3.436 -3.337 1.00 88.25 89 LEU A CA 1
ATOM 680 C C . LEU A 1 89 ? 4.021 -4.857 -3.705 1.00 88.25 89 LEU A C 1
ATOM 682 O O . LEU A 1 89 ? 5.032 -5.028 -4.382 1.00 88.25 89 LEU A O 1
ATOM 686 N N . LEU A 1 90 ? 3.256 -5.892 -3.343 1.00 89.56 90 LEU A N 1
ATOM 687 C CA . LEU A 1 90 ? 3.564 -7.270 -3.751 1.00 89.56 90 LEU A CA 1
ATOM 688 C C . LEU A 1 90 ? 3.519 -7.444 -5.276 1.00 89.56 90 LEU A C 1
ATOM 690 O O . LEU A 1 90 ? 4.380 -8.103 -5.859 1.00 89.56 90 LEU A O 1
ATOM 694 N N . VAL A 1 91 ? 2.520 -6.845 -5.928 1.00 87.94 91 VAL A N 1
ATOM 695 C CA . VAL A 1 91 ? 2.392 -6.864 -7.391 1.00 87.94 91 VAL A CA 1
ATOM 696 C C . VAL A 1 91 ? 3.555 -6.121 -8.051 1.00 87.94 91 VAL A C 1
ATOM 698 O O . VAL A 1 91 ? 4.074 -6.607 -9.053 1.00 87.94 91 VAL A O 1
ATOM 701 N N . LEU A 1 92 ? 4.007 -4.997 -7.487 1.00 88.19 92 LEU A N 1
ATOM 702 C CA . LEU A 1 92 ? 5.207 -4.280 -7.938 1.00 88.19 92 LEU A CA 1
ATOM 703 C C . LEU A 1 92 ? 6.458 -5.162 -7.873 1.00 88.19 92 LEU A C 1
ATOM 705 O O . LEU A 1 92 ? 7.181 -5.268 -8.863 1.00 88.19 92 LEU A O 1
ATOM 709 N N . ILE A 1 93 ? 6.678 -5.853 -6.751 1.00 88.38 93 ILE A N 1
ATOM 710 C CA . ILE A 1 93 ? 7.795 -6.797 -6.595 1.00 88.38 93 ILE A CA 1
ATOM 711 C C . ILE A 1 93 ? 7.716 -7.894 -7.663 1.00 88.38 93 ILE A C 1
ATOM 713 O O . ILE A 1 93 ? 8.702 -8.168 -8.349 1.00 88.38 93 ILE A O 1
ATOM 717 N N . ALA A 1 94 ? 6.538 -8.496 -7.855 1.00 86.69 94 ALA A N 1
ATOM 718 C CA . ALA A 1 94 ? 6.333 -9.518 -8.880 1.00 86.69 94 ALA A CA 1
ATOM 719 C C . ALA A 1 94 ? 6.599 -8.983 -10.300 1.00 86.69 94 ALA A C 1
ATOM 721 O O . ALA A 1 94 ? 7.194 -9.681 -11.123 1.00 86.69 94 ALA A O 1
ATOM 722 N N . LEU A 1 95 ? 6.209 -7.736 -10.583 1.00 86.44 95 LEU A N 1
ATOM 723 C CA . LEU A 1 95 ? 6.450 -7.073 -11.865 1.00 86.44 95 LEU A CA 1
ATOM 724 C C . LEU A 1 95 ? 7.945 -6.832 -12.097 1.00 86.44 95 LEU A C 1
ATOM 726 O O . LEU A 1 95 ? 8.428 -7.108 -13.193 1.00 86.44 95 LEU A O 1
ATOM 730 N N . LEU A 1 96 ? 8.694 -6.400 -11.079 1.00 86.06 96 LEU A N 1
ATOM 731 C CA . LEU A 1 96 ? 10.151 -6.230 -11.158 1.00 86.06 96 LEU A CA 1
ATOM 732 C C . LEU A 1 96 ? 10.877 -7.556 -11.437 1.00 86.06 96 LEU A C 1
ATOM 734 O O . LEU A 1 96 ? 11.776 -7.600 -12.283 1.00 86.06 96 LEU A O 1
ATOM 738 N N . PHE A 1 97 ? 10.449 -8.652 -10.802 1.00 83.81 97 PHE A N 1
ATOM 739 C CA . PHE A 1 97 ? 10.945 -9.997 -11.122 1.00 83.81 97 PHE A CA 1
ATOM 740 C C . PHE A 1 97 ? 10.595 -10.420 -12.556 1.00 83.81 97 PHE A C 1
ATOM 742 O O . PHE A 1 97 ? 11.429 -10.975 -13.271 1.00 83.81 97 PHE A O 1
ATOM 749 N N . GLY A 1 98 ? 9.379 -10.123 -13.018 1.00 80.88 98 GLY A N 1
ATOM 750 C CA . GLY A 1 98 ? 8.995 -10.348 -14.412 1.00 80.88 98 GLY A CA 1
ATOM 751 C C . GLY A 1 98 ? 9.886 -9.565 -15.381 1.00 80.88 98 GLY A C 1
ATOM 752 O O . GLY A 1 98 ? 10.428 -10.131 -16.330 1.00 80.88 98 GLY A O 1
ATOM 753 N N . ALA A 1 99 ? 10.110 -8.278 -15.115 1.00 79.12 99 ALA A N 1
ATOM 754 C CA . ALA A 1 99 ? 10.928 -7.402 -15.950 1.00 79.12 99 ALA A CA 1
ATOM 755 C C . ALA A 1 99 ? 12.380 -7.891 -16.083 1.00 79.12 99 ALA A C 1
ATOM 757 O O . ALA A 1 99 ? 12.988 -7.732 -17.142 1.00 79.12 99 ALA A O 1
ATOM 758 N N . THR A 1 100 ? 12.937 -8.536 -15.054 1.00 77.38 100 THR A N 1
ATOM 759 C CA . THR A 1 100 ? 14.277 -9.138 -15.137 1.00 77.38 100 THR A CA 1
ATOM 760 C C . THR A 1 100 ? 14.314 -10.390 -16.005 1.00 77.38 100 THR A C 1
ATOM 762 O O . THR A 1 100 ? 15.248 -10.538 -16.793 1.00 77.38 100 THR A O 1
ATOM 765 N N . ILE A 1 101 ? 13.299 -11.254 -15.932 1.00 79.31 101 ILE A N 1
ATOM 766 C CA . ILE A 1 101 ? 13.194 -12.445 -16.796 1.00 79.31 101 ILE A CA 1
ATOM 767 C C . ILE A 1 101 ? 13.081 -12.032 -18.272 1.00 79.31 101 ILE A C 1
ATOM 769 O O . ILE A 1 101 ? 13.715 -12.630 -19.140 1.00 79.31 101 ILE A O 1
ATOM 773 N N . PHE A 1 102 ? 12.336 -10.961 -18.560 1.00 75.62 102 PHE A N 1
ATOM 774 C CA . PHE A 1 102 ? 12.146 -10.434 -19.916 1.00 75.62 102 PHE A CA 1
ATOM 775 C C . PHE A 1 102 ? 13.184 -9.381 -20.338 1.00 75.62 102 PHE A C 1
ATOM 777 O O . PHE A 1 102 ? 13.060 -8.796 -21.416 1.00 75.62 102 PHE A O 1
ATOM 784 N N . LYS A 1 103 ? 14.249 -9.167 -19.551 1.00 71.19 103 LYS A N 1
ATOM 785 C CA . LYS A 1 103 ? 15.332 -8.214 -19.854 1.00 71.19 103 LYS A CA 1
ATOM 786 C C . LYS A 1 103 ? 15.911 -8.337 -21.278 1.00 71.19 103 LYS A C 1
ATOM 788 O O . LYS A 1 103 ? 16.061 -7.293 -21.915 1.00 71.19 103 LYS A O 1
ATOM 793 N N . PRO A 1 104 ? 16.193 -9.539 -21.829 1.00 64.81 104 PRO A N 1
ATOM 794 C CA . PRO A 1 104 ? 16.702 -9.642 -23.198 1.00 64.81 104 PRO A CA 1
ATOM 795 C C . PRO A 1 104 ? 15.681 -9.197 -24.257 1.00 64.81 104 PRO A C 1
ATOM 797 O O . PRO A 1 104 ? 16.071 -8.683 -25.300 1.00 64.81 104 PRO A O 1
ATOM 800 N N . LEU A 1 105 ? 14.380 -9.339 -23.982 1.00 62.44 105 LEU A N 1
ATOM 801 C CA . LEU A 1 105 ? 13.306 -8.877 -24.866 1.00 62.44 105 LEU A CA 1
ATOM 802 C C . LEU A 1 105 ? 13.155 -7.345 -24.813 1.00 62.44 105 LEU A C 1
ATOM 804 O O . LEU A 1 105 ? 12.919 -6.703 -25.832 1.00 62.44 105 LEU A O 1
ATOM 808 N N . LEU A 1 106 ? 13.334 -6.760 -23.624 1.00 60.47 106 LEU A N 1
ATOM 809 C CA . LEU A 1 106 ? 13.266 -5.315 -23.374 1.00 60.47 106 LEU A CA 1
ATOM 810 C C . LEU A 1 106 ? 14.431 -4.546 -24.016 1.00 60.47 106 LEU A C 1
ATOM 812 O O . LEU A 1 106 ? 14.245 -3.424 -24.477 1.00 60.47 106 LEU A O 1
ATOM 816 N N . MET A 1 107 ? 15.616 -5.159 -24.101 1.00 60.94 107 MET A N 1
ATOM 817 C CA . MET A 1 107 ? 16.797 -4.578 -24.759 1.00 60.94 107 MET A CA 1
ATOM 818 C C . MET A 1 107 ? 16.696 -4.525 -26.294 1.00 60.94 107 MET A C 1
ATOM 820 O O . MET A 1 107 ? 17.532 -3.894 -26.936 1.00 60.94 107 MET A O 1
ATOM 824 N N . LEU A 1 108 ? 15.674 -5.146 -26.896 1.00 56.75 108 LEU A N 1
ATOM 825 C CA . LEU A 1 108 ? 15.478 -5.172 -28.350 1.00 56.75 108 LEU A CA 1
ATOM 826 C C . LEU A 1 108 ? 14.987 -3.823 -28.923 1.00 56.75 108 LEU A C 1
ATOM 828 O O . LEU A 1 108 ? 14.993 -3.636 -30.137 1.00 56.75 108 LEU A O 1
ATOM 832 N N . ILE A 1 109 ? 14.572 -2.873 -28.073 1.00 59.00 109 ILE A N 1
ATOM 833 C CA . ILE A 1 109 ? 14.101 -1.535 -28.471 1.00 59.00 109 ILE A CA 1
ATOM 834 C C . ILE A 1 109 ? 15.162 -0.489 -28.063 1.00 59.00 109 ILE A C 1
ATOM 836 O O . ILE A 1 109 ? 15.069 0.101 -26.991 1.00 59.00 109 ILE A O 1
ATOM 840 N N . PRO A 1 110 ? 16.172 -0.207 -28.908 1.00 55.31 110 PRO A N 1
ATOM 841 C CA . PRO A 1 110 ? 17.366 0.560 -28.524 1.00 55.31 110 PRO A CA 1
ATOM 842 C C . PRO A 1 110 ? 17.139 2.068 -28.316 1.00 55.31 110 PRO A C 1
ATOM 844 O O . PRO A 1 110 ? 18.066 2.777 -27.941 1.00 55.31 110 PRO A O 1
ATOM 847 N N . LYS A 1 111 ? 15.935 2.591 -28.587 1.00 56.56 111 LYS A N 1
ATOM 848 C CA . LYS A 1 111 ? 15.641 4.034 -28.489 1.00 56.56 111 LYS A CA 1
ATOM 849 C C . LYS A 1 111 ? 15.211 4.504 -27.100 1.00 56.56 111 LYS A C 1
ATOM 851 O O . LYS A 1 111 ? 15.283 5.700 -26.844 1.00 56.56 111 LYS A O 1
ATOM 856 N N . PHE A 1 112 ? 14.752 3.605 -26.235 1.00 61.12 112 PHE A N 1
ATOM 857 C CA . PHE A 1 112 ? 14.276 3.953 -24.898 1.00 61.12 112 PHE A CA 1
ATOM 858 C C . PHE A 1 112 ? 14.903 3.017 -23.874 1.00 61.12 112 PHE A C 1
ATOM 860 O O . PHE A 1 112 ? 14.859 1.801 -24.043 1.00 61.12 112 PHE A O 1
ATOM 867 N N . ASP A 1 113 ? 15.442 3.574 -22.790 1.00 71.81 113 ASP A N 1
ATOM 868 C CA . ASP A 1 113 ? 15.854 2.778 -21.636 1.00 71.81 113 ASP A CA 1
ATOM 869 C C . ASP A 1 113 ? 14.616 2.373 -20.822 1.00 71.81 113 ASP A C 1
ATOM 871 O O . ASP A 1 113 ? 14.262 2.969 -19.802 1.00 71.81 113 ASP A O 1
ATOM 875 N N . ILE A 1 114 ? 13.910 1.364 -21.338 1.00 75.06 114 ILE A N 1
ATOM 876 C CA . ILE A 1 114 ? 12.662 0.856 -20.759 1.00 75.06 114 ILE A CA 1
ATOM 877 C C . ILE A 1 114 ? 12.904 0.328 -19.337 1.00 75.06 114 ILE A C 1
ATOM 879 O O . ILE A 1 114 ? 12.025 0.445 -18.487 1.00 75.06 114 ILE A O 1
ATOM 883 N N . MET A 1 115 ? 14.095 -0.209 -19.052 1.00 77.94 115 MET A N 1
ATOM 884 C CA . MET A 1 115 ? 14.434 -0.714 -17.720 1.00 77.94 115 MET A CA 1
ATOM 885 C C . MET A 1 115 ? 14.456 0.424 -16.699 1.00 77.94 115 MET A C 1
ATOM 887 O O . MET A 1 115 ? 13.798 0.326 -15.665 1.00 77.94 115 MET A O 1
ATOM 891 N N . THR A 1 116 ? 15.140 1.524 -17.011 1.00 77.88 116 THR A N 1
ATOM 892 C CA . THR A 1 116 ? 15.172 2.703 -16.135 1.00 77.88 116 THR A CA 1
ATOM 893 C C . THR A 1 116 ? 13.777 3.293 -15.936 1.00 77.88 116 THR A C 1
ATOM 895 O O . THR A 1 116 ? 13.422 3.627 -14.809 1.00 77.88 116 THR A O 1
ATOM 898 N N . ILE A 1 117 ? 12.934 3.329 -16.976 1.00 81.69 117 ILE A N 1
ATOM 899 C CA . ILE A 1 117 ? 11.535 3.784 -16.857 1.00 81.69 117 ILE A CA 1
ATOM 900 C C . ILE A 1 117 ? 10.743 2.895 -15.886 1.00 81.69 117 ILE A C 1
ATOM 902 O O . ILE A 1 117 ? 10.032 3.418 -15.029 1.00 81.69 117 ILE A O 1
ATOM 906 N N . ILE A 1 118 ? 10.870 1.567 -15.986 1.00 83.50 118 ILE A N 1
ATOM 907 C CA . ILE A 1 118 ? 10.180 0.611 -15.100 1.00 83.50 118 ILE A CA 1
ATOM 908 C C . ILE A 1 118 ? 10.640 0.775 -13.647 1.00 83.50 118 ILE A C 1
ATOM 910 O O . ILE A 1 118 ? 9.813 0.769 -12.732 1.00 83.50 118 ILE A O 1
ATOM 914 N N . LEU A 1 119 ? 11.945 0.937 -13.424 1.00 85.06 119 LEU A N 1
ATOM 915 C CA . LEU A 1 119 ? 12.510 1.139 -12.088 1.00 85.06 119 LEU A CA 1
ATOM 916 C C . LEU A 1 119 ? 11.996 2.437 -11.461 1.00 85.06 119 LEU A C 1
ATOM 918 O O . LEU A 1 119 ? 11.526 2.435 -10.325 1.00 85.06 119 LEU A O 1
ATOM 922 N N . LEU A 1 120 ? 12.014 3.529 -12.225 1.00 84.38 120 LEU A N 1
ATOM 923 C CA . LEU A 1 120 ? 11.577 4.845 -11.765 1.00 84.38 120 LEU A CA 1
ATOM 924 C C . LEU A 1 120 ? 10.063 4.874 -11.516 1.00 84.38 120 LEU A C 1
ATOM 926 O O . LEU A 1 120 ? 9.600 5.445 -10.531 1.00 84.38 120 LEU A O 1
ATOM 930 N N . PHE A 1 121 ? 9.289 4.199 -12.366 1.00 87.44 121 PHE A N 1
ATOM 931 C CA . PHE A 1 121 ? 7.861 3.973 -12.151 1.00 87.44 121 PHE A CA 1
ATOM 932 C C . PHE A 1 121 ? 7.586 3.229 -10.849 1.00 87.44 121 PHE A C 1
ATOM 934 O O . PHE A 1 121 ? 6.719 3.649 -10.084 1.00 87.44 121 PHE A O 1
ATOM 941 N N . SER A 1 122 ? 8.350 2.171 -10.580 1.00 87.12 122 SER A N 1
ATOM 942 C CA . SER A 1 122 ? 8.176 1.359 -9.375 1.00 87.12 122 SER A CA 1
ATOM 943 C C . SER A 1 122 ? 8.415 2.186 -8.113 1.00 87.12 122 SER A C 1
ATOM 945 O O . SER A 1 122 ? 7.527 2.255 -7.269 1.00 87.12 122 SER A O 1
ATOM 947 N N . ILE A 1 123 ? 9.528 2.930 -8.059 1.00 87.31 123 ILE A N 1
ATOM 948 C CA . ILE A 1 123 ? 9.861 3.811 -6.925 1.00 87.31 123 ILE A CA 1
ATOM 949 C C . ILE A 1 123 ? 8.780 4.873 -6.688 1.00 87.31 123 ILE A C 1
ATOM 951 O O . ILE A 1 123 ? 8.383 5.123 -5.553 1.00 87.31 123 ILE A O 1
ATOM 955 N N . ILE A 1 124 ? 8.302 5.539 -7.743 1.00 87.50 124 ILE A N 1
ATOM 956 C CA . ILE A 1 124 ? 7.277 6.581 -7.582 1.00 87.50 124 ILE A CA 1
ATOM 957 C C . ILE A 1 124 ? 5.991 5.968 -7.025 1.00 87.50 124 ILE A C 1
ATOM 959 O O . ILE A 1 124 ? 5.395 6.516 -6.095 1.00 87.50 124 ILE A O 1
ATOM 963 N N . LEU A 1 125 ? 5.565 4.833 -7.582 1.00 87.69 125 LEU A N 1
ATOM 964 C CA . LEU A 1 125 ? 4.332 4.178 -7.167 1.00 87.69 125 LEU A CA 1
ATOM 965 C C . LEU A 1 125 ? 4.424 3.677 -5.718 1.00 87.69 125 LEU A C 1
ATOM 967 O O . LEU A 1 125 ? 3.457 3.815 -4.967 1.00 87.69 125 LEU A O 1
ATOM 971 N N . SER A 1 126 ? 5.576 3.153 -5.295 1.00 86.62 126 SER A N 1
ATOM 972 C CA . SER A 1 126 ? 5.774 2.694 -3.919 1.00 86.62 126 SER A CA 1
ATOM 973 C C . SER A 1 126 ? 5.855 3.829 -2.911 1.00 86.62 126 SER A C 1
ATOM 975 O O . SER A 1 126 ? 5.301 3.700 -1.818 1.00 86.62 126 SER A O 1
ATOM 977 N N . ILE A 1 127 ? 6.427 4.980 -3.275 1.00 87.50 127 ILE A N 1
ATOM 978 C CA . ILE A 1 127 ? 6.355 6.195 -2.449 1.00 87.50 127 ILE A CA 1
ATOM 979 C C . ILE A 1 127 ? 4.896 6.631 -2.264 1.00 87.50 127 ILE A C 1
ATOM 981 O O . ILE A 1 127 ? 4.489 6.916 -1.136 1.00 87.50 127 ILE A O 1
ATOM 985 N N . CYS A 1 128 ? 4.089 6.638 -3.332 1.00 86.81 128 CYS A N 1
ATOM 986 C CA . CYS A 1 128 ? 2.657 6.938 -3.229 1.00 86.81 128 CYS A CA 1
ATOM 987 C C . CYS A 1 128 ? 1.935 5.947 -2.304 1.00 86.81 128 CYS A C 1
ATOM 989 O O . CYS A 1 128 ? 1.246 6.368 -1.377 1.00 86.81 128 CYS A O 1
ATOM 991 N N . ALA A 1 129 ? 2.156 4.642 -2.486 1.00 85.00 129 ALA A N 1
ATOM 992 C CA . ALA A 1 129 ? 1.564 3.613 -1.631 1.00 85.00 129 ALA A CA 1
ATOM 993 C C . ALA A 1 129 ? 1.993 3.758 -0.158 1.00 85.00 129 ALA A C 1
ATOM 995 O O . ALA A 1 129 ? 1.188 3.561 0.755 1.00 85.00 129 ALA A O 1
ATOM 996 N N . CYS A 1 130 ? 3.247 4.139 0.095 1.00 86.00 130 CYS A N 1
ATOM 997 C CA . CYS A 1 130 ? 3.762 4.393 1.438 1.00 86.00 130 CYS A CA 1
ATOM 998 C C . CYS A 1 130 ? 3.094 5.618 2.080 1.00 86.00 130 CYS A C 1
ATOM 1000 O O . CYS A 1 130 ? 2.758 5.598 3.269 1.00 86.00 130 CYS A O 1
ATOM 1002 N N . PHE A 1 131 ? 2.855 6.672 1.299 1.00 86.62 131 PHE A N 1
ATOM 1003 C CA . PHE A 1 131 ? 2.147 7.862 1.758 1.00 86.62 131 PHE A CA 1
ATOM 1004 C C . PHE A 1 131 ? 0.690 7.550 2.125 1.00 86.62 131 PHE A C 1
ATOM 1006 O O . PHE A 1 131 ? 0.262 7.854 3.241 1.00 86.62 131 PHE A O 1
ATOM 1013 N N . ASP A 1 132 ? -0.033 6.848 1.249 1.00 83.31 132 ASP A N 1
ATOM 1014 C CA . ASP A 1 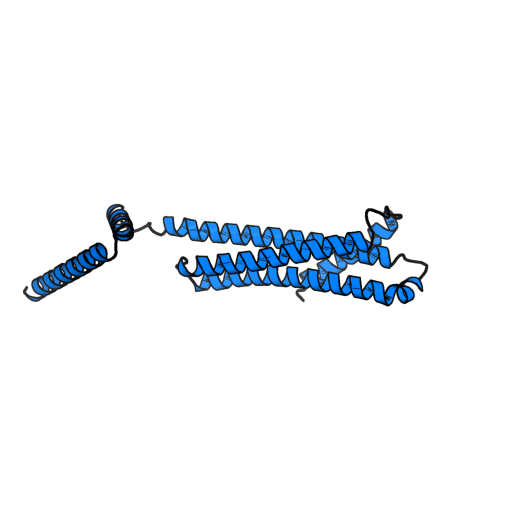132 ? -1.419 6.427 1.498 1.00 83.31 132 ASP A CA 1
ATOM 1015 C C . ASP A 1 132 ? -1.518 5.498 2.717 1.00 83.31 132 ASP A C 1
ATOM 1017 O O . ASP A 1 132 ? -2.404 5.651 3.564 1.00 83.31 132 ASP A O 1
ATOM 1021 N N . THR A 1 133 ? -0.560 4.578 2.866 1.00 83.81 133 THR A N 1
ATOM 1022 C CA . THR A 1 133 ? -0.444 3.714 4.051 1.00 83.81 133 THR A CA 1
ATOM 1023 C C . THR 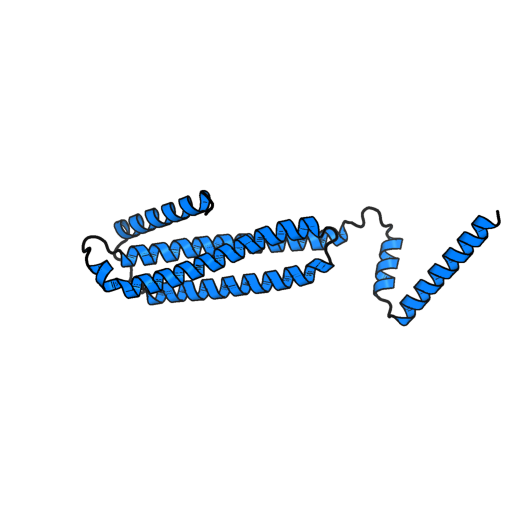A 1 133 ? -0.265 4.554 5.316 1.00 83.81 133 THR A C 1
ATOM 1025 O O . THR A 1 133 ? -0.979 4.351 6.296 1.00 83.81 133 THR A O 1
ATOM 1028 N N . THR A 1 134 ? 0.629 5.545 5.295 1.00 85.00 134 THR A N 1
ATOM 1029 C CA . THR A 1 134 ? 0.913 6.417 6.448 1.00 85.00 134 THR A CA 1
ATOM 1030 C C . THR A 1 134 ? -0.315 7.226 6.868 1.00 85.00 134 THR A C 1
ATOM 1032 O O . THR A 1 134 ? -0.644 7.277 8.056 1.00 85.00 134 THR A O 1
ATOM 1035 N N . ILE A 1 135 ? -1.033 7.817 5.908 1.00 84.19 135 ILE A N 1
ATOM 1036 C CA . ILE A 1 135 ? -2.280 8.549 6.173 1.00 84.19 135 ILE A CA 1
ATOM 1037 C C . ILE A 1 135 ? -3.341 7.617 6.757 1.00 84.19 135 ILE A C 1
ATOM 1039 O O . ILE A 1 135 ? -3.994 7.968 7.742 1.00 84.19 135 ILE A O 1
ATOM 1043 N N . SER A 1 136 ? -3.491 6.421 6.190 1.00 82.62 136 SER A N 1
ATOM 1044 C CA . SER A 1 136 ? -4.459 5.424 6.655 1.00 82.62 136 SER A CA 1
ATOM 1045 C C . SER A 1 136 ? -4.186 5.004 8.101 1.00 82.62 136 SER A C 1
ATOM 1047 O O . SER A 1 136 ? -5.104 4.979 8.923 1.00 82.62 136 SER A O 1
ATOM 1049 N N . VAL A 1 137 ? -2.917 4.758 8.454 1.00 84.12 137 VAL A N 1
ATOM 1050 C CA . VAL A 1 137 ? -2.507 4.488 9.842 1.00 84.12 137 VAL A CA 1
ATOM 1051 C C . VAL A 1 137 ? -2.831 5.672 10.750 1.00 84.12 137 VAL A C 1
ATOM 1053 O O . VAL A 1 137 ? -3.422 5.485 11.814 1.00 84.12 137 VAL A O 1
ATOM 1056 N N . TYR A 1 138 ? -2.477 6.891 10.339 1.00 83.38 138 TYR A N 1
ATOM 1057 C CA . TYR A 1 138 ? -2.744 8.101 11.115 1.00 83.38 138 TYR A CA 1
ATOM 1058 C C . TYR A 1 138 ? -4.243 8.281 11.402 1.00 83.38 138 TYR A C 1
ATOM 1060 O O . TYR A 1 138 ? -4.632 8.492 12.554 1.00 83.38 138 TYR A O 1
ATOM 1068 N N . LEU A 1 139 ? -5.091 8.136 10.380 1.00 79.81 139 LEU A N 1
ATOM 1069 C CA . LEU A 1 139 ? -6.547 8.220 10.508 1.00 79.81 139 LEU A CA 1
ATOM 1070 C C . LEU A 1 139 ? -7.101 7.128 11.423 1.00 79.81 139 LEU A C 1
ATOM 1072 O O . LEU A 1 139 ? -7.971 7.408 12.251 1.00 79.81 139 LEU A O 1
ATOM 1076 N N . LEU A 1 140 ? -6.585 5.901 11.325 1.00 78.69 140 LEU A N 1
ATOM 1077 C CA . LEU A 1 140 ? -7.000 4.812 12.204 1.00 78.69 140 LEU A CA 1
ATOM 1078 C C . LEU A 1 140 ? -6.662 5.115 13.666 1.00 78.69 140 LEU A C 1
ATOM 1080 O O . LEU A 1 140 ? -7.518 4.956 14.535 1.00 78.69 140 LEU A O 1
ATOM 1084 N N . ILE A 1 141 ? -5.443 5.586 13.942 1.00 79.88 141 ILE A N 1
ATOM 1085 C CA . ILE A 1 141 ? -5.004 5.955 15.295 1.00 79.88 141 ILE A CA 1
ATOM 1086 C C . ILE A 1 141 ? -5.852 7.107 15.841 1.00 79.88 141 ILE A C 1
ATOM 1088 O O . ILE A 1 141 ? -6.245 7.078 17.007 1.00 79.88 141 ILE A O 1
ATOM 1092 N N . LEU A 1 142 ? -6.170 8.108 15.019 1.00 77.25 142 LEU A N 1
ATOM 1093 C CA . LEU A 1 142 ? -7.012 9.230 15.428 1.00 77.25 142 LEU A CA 1
ATOM 1094 C C . LEU A 1 142 ? -8.444 8.775 15.747 1.00 77.25 142 LEU A C 1
ATOM 1096 O O . LEU A 1 142 ? -8.997 9.169 16.773 1.00 77.25 142 LEU A O 1
ATOM 1100 N N . ASN A 1 143 ? -9.013 7.885 14.931 1.00 73.44 143 ASN A N 1
ATOM 1101 C CA . ASN A 1 143 ? -10.321 7.282 15.185 1.00 73.44 143 ASN A CA 1
ATOM 1102 C C . ASN A 1 143 ? -10.316 6.411 16.449 1.00 73.44 143 ASN A C 1
ATOM 1104 O O . ASN A 1 143 ? -11.226 6.525 17.268 1.00 73.44 143 ASN A O 1
ATOM 1108 N N . LEU A 1 144 ? -9.270 5.607 16.661 1.00 72.62 144 LEU A N 1
ATOM 1109 C CA . LEU A 1 144 ? -9.047 4.846 17.896 1.00 72.62 144 LEU A CA 1
ATOM 1110 C C . LEU A 1 144 ? -8.985 5.768 19.114 1.00 72.62 144 LEU A C 1
ATOM 1112 O O . LEU A 1 144 ? -9.681 5.533 20.099 1.00 72.62 144 LEU A O 1
ATOM 1116 N N . LYS A 1 145 ? -8.184 6.837 19.044 1.00 69.88 145 LYS A N 1
ATOM 1117 C CA . LYS A 1 145 ? -8.060 7.830 20.116 1.00 69.88 145 LYS A CA 1
ATOM 1118 C C . LYS A 1 145 ? -9.410 8.459 20.427 1.00 69.88 145 LYS A C 1
ATOM 1120 O O . LYS A 1 145 ? -9.761 8.517 21.596 1.00 69.88 145 LYS A O 1
ATOM 1125 N N . ASN A 1 146 ? -10.162 8.875 19.410 1.00 64.44 146 ASN A N 1
ATOM 1126 C CA . ASN A 1 146 ? -11.485 9.467 19.587 1.00 64.44 146 ASN A CA 1
ATOM 1127 C C . ASN A 1 146 ? -12.466 8.485 20.232 1.00 64.44 146 ASN A C 1
ATOM 1129 O O . ASN A 1 146 ? -13.182 8.865 21.150 1.00 64.44 146 ASN A O 1
ATOM 1133 N N . VAL A 1 147 ? -12.479 7.215 19.828 1.00 63.97 147 VAL A N 1
ATOM 1134 C CA . VAL A 1 147 ? -13.318 6.187 20.468 1.00 63.97 147 VAL A CA 1
ATOM 1135 C C . VAL A 1 147 ? -12.908 5.970 21.930 1.00 63.97 147 VAL A C 1
ATOM 1137 O O . VAL A 1 147 ? -13.763 5.907 22.813 1.00 63.97 147 VAL A O 1
ATOM 1140 N N . LEU A 1 148 ? -11.604 5.950 22.213 1.00 57.38 148 LEU A N 1
ATOM 1141 C CA . LEU A 1 148 ? -11.076 5.819 23.571 1.00 57.38 148 LEU A CA 1
ATOM 1142 C C . LEU A 1 148 ? -11.383 7.038 24.449 1.00 57.38 148 LEU A C 1
ATOM 1144 O O . LEU A 1 148 ? -11.729 6.862 25.613 1.00 57.38 148 LEU A O 1
ATOM 1148 N N . THR A 1 149 ? -11.319 8.260 23.923 1.00 54.12 149 THR A N 1
ATOM 1149 C CA . THR A 1 149 ? -11.658 9.486 24.669 1.00 54.12 149 THR A CA 1
ATOM 1150 C C . THR A 1 149 ? -13.165 9.736 24.753 1.00 54.12 149 THR A C 1
ATOM 1152 O O . THR A 1 149 ? -13.628 10.386 25.691 1.00 54.12 149 THR A O 1
ATOM 1155 N N . THR A 1 150 ? -13.966 9.179 23.838 1.00 48.72 150 THR A N 1
ATOM 1156 C CA . THR A 1 150 ? -15.437 9.241 23.927 1.00 48.72 150 THR A CA 1
ATOM 1157 C C . THR A 1 150 ? -15.961 8.376 25.077 1.00 48.72 150 THR A C 1
ATOM 1159 O O . THR A 1 150 ? -16.977 8.710 25.692 1.00 48.72 150 THR A O 1
ATOM 1162 N N . SER A 1 151 ? -15.221 7.332 25.476 1.00 45.28 151 SER A N 1
ATOM 1163 C CA . SER A 1 151 ? -15.527 6.580 26.703 1.00 45.28 151 SER A CA 1
ATOM 1164 C C . SER A 1 151 ? -15.468 7.448 27.974 1.00 45.28 151 SER A C 1
ATOM 1166 O O . SER A 1 151 ? -16.169 7.150 28.937 1.00 45.28 151 SER A O 1
ATOM 1168 N N . THR A 1 152 ? -14.761 8.586 27.946 1.00 43.75 152 THR A N 1
ATOM 1169 C CA . THR A 1 152 ? -14.772 9.595 29.020 1.00 43.75 152 THR A CA 1
ATOM 1170 C C . THR A 1 152 ? -15.859 10.664 28.858 1.00 43.75 152 THR A C 1
ATOM 1172 O O . THR A 1 152 ? -16.098 11.427 29.786 1.00 43.75 152 THR A O 1
ATOM 1175 N N . THR A 1 153 ? -16.546 10.743 27.712 1.00 41.31 153 THR A N 1
ATOM 1176 C CA . THR A 1 153 ? -17.595 11.755 27.447 1.00 41.31 153 THR A CA 1
ATOM 1177 C C . THR A 1 153 ? -19.012 11.197 27.308 1.00 41.31 153 THR A C 1
ATOM 1179 O O . THR A 1 153 ? -19.956 11.984 27.260 1.00 41.31 153 THR A O 1
ATOM 1182 N N . SER A 1 154 ? -19.210 9.873 27.364 1.00 38.72 154 SER A N 1
ATOM 1183 C CA . SER A 1 154 ? -20.550 9.296 27.604 1.00 38.72 154 SER A CA 1
ATOM 1184 C C . SER A 1 154 ? -21.015 9.399 29.069 1.00 38.72 154 SER A C 1
ATOM 1186 O O . SER A 1 154 ? -22.170 9.122 29.375 1.00 38.72 154 SER A O 1
ATOM 1188 N N . ILE A 1 155 ? -20.172 9.927 29.965 1.00 46.75 155 ILE A N 1
ATOM 1189 C CA . ILE A 1 155 ? -20.536 10.381 31.321 1.00 46.75 155 ILE A CA 1
ATOM 1190 C C . ILE A 1 155 ? -21.209 11.764 31.223 1.00 46.75 155 ILE A C 1
ATOM 1192 O O . ILE A 1 155 ? -20.888 12.688 31.961 1.00 46.75 155 ILE A O 1
ATOM 1196 N N . LYS A 1 156 ? -22.102 11.980 30.253 1.00 45.19 156 LYS A N 1
ATOM 1197 C CA . LYS A 1 156 ? -22.845 13.247 30.182 1.00 45.19 156 LYS A CA 1
ATOM 1198 C C . LYS A 1 156 ? -24.141 13.230 30.988 1.00 45.19 156 LYS A C 1
ATOM 1200 O O . LYS A 1 156 ? -24.713 14.291 31.176 1.00 45.19 156 LYS A O 1
ATOM 1205 N N . ASN A 1 157 ? -24.536 12.069 31.519 1.00 51.62 157 ASN A N 1
ATOM 1206 C CA . ASN A 1 157 ? -25.706 11.911 32.393 1.00 51.62 157 ASN A CA 1
ATOM 1207 C C . ASN A 1 157 ? -25.468 11.017 33.623 1.00 51.62 157 ASN A C 1
ATOM 1209 O O . ASN A 1 157 ? -26.421 10.704 34.325 1.00 51.62 157 ASN A O 1
ATOM 1213 N N . ILE A 1 158 ? -24.230 10.600 33.893 1.00 53.31 158 ILE A N 1
ATOM 1214 C CA . ILE A 1 158 ? -23.912 9.815 35.089 1.00 53.31 158 ILE A CA 1
ATOM 1215 C C . ILE A 1 158 ? -23.444 10.806 36.151 1.00 53.31 158 ILE A C 1
ATOM 1217 O O . ILE A 1 158 ? -22.487 11.552 35.929 1.00 53.31 158 ILE A O 1
ATOM 1221 N N . SER A 1 159 ? -24.143 10.866 37.282 1.00 63.22 159 SER A N 1
ATOM 1222 C CA . SER A 1 159 ? -23.751 11.752 38.379 1.00 63.22 159 SER A CA 1
ATOM 1223 C C . SER A 1 159 ? -22.344 11.383 38.864 1.00 63.22 159 SER A C 1
ATOM 1225 O O . SER A 1 159 ? -21.940 10.221 38.833 1.00 63.22 159 SER A O 1
ATOM 1227 N N . GLN A 1 160 ? -21.574 12.353 39.361 1.00 63.19 160 GLN A N 1
ATOM 1228 C CA . GLN A 1 160 ? -20.201 12.118 39.841 1.00 63.19 160 GLN A CA 1
ATOM 1229 C C . GLN A 1 160 ? -20.115 11.001 40.904 1.00 63.19 160 GLN A C 1
ATOM 1231 O O . GLN A 1 160 ? -19.097 10.324 41.037 1.00 63.19 160 GLN A O 1
ATOM 1236 N N . ARG A 1 161 ? -21.222 10.764 41.615 1.00 66.00 161 ARG A N 1
ATOM 1237 C CA . ARG A 1 161 ? -21.391 9.678 42.580 1.00 66.00 161 ARG A CA 1
ATOM 1238 C C . ARG A 1 161 ? -21.496 8.299 41.923 1.00 66.00 161 ARG A C 1
ATOM 1240 O O . ARG A 1 161 ? -20.901 7.350 42.419 1.00 66.00 161 ARG A O 1
ATOM 1247 N N . GLU A 1 162 ? -22.226 8.181 40.821 1.00 64.31 162 GLU A N 1
ATOM 1248 C CA . GLU A 1 162 ? -22.362 6.926 40.072 1.00 64.31 162 GLU A CA 1
ATOM 1249 C C . GLU A 1 162 ? -21.045 6.539 39.395 1.00 64.31 162 GLU A C 1
ATOM 1251 O O . GLU A 1 162 ? -20.670 5.370 39.413 1.00 64.31 162 GLU A O 1
ATOM 1256 N N . LEU A 1 163 ? -20.292 7.520 38.883 1.00 70.12 163 LEU A N 1
ATOM 1257 C CA . LEU A 1 163 ? -18.956 7.275 38.338 1.00 70.12 163 LEU A CA 1
ATOM 1258 C C . LEU A 1 163 ? -18.023 6.678 39.399 1.00 70.12 163 LEU A C 1
ATOM 1260 O O . LEU A 1 163 ? -17.384 5.654 39.164 1.00 70.12 163 LEU A O 1
ATOM 1264 N N . TYR A 1 164 ? -17.995 7.298 40.581 1.00 79.44 164 TYR A N 1
ATOM 1265 C CA . TYR A 1 164 ? -17.197 6.822 41.705 1.00 79.44 164 TYR A CA 1
ATOM 1266 C C . TYR A 1 164 ? -17.592 5.401 42.124 1.00 79.44 164 TYR A C 1
ATOM 1268 O O . TYR A 1 164 ? -16.725 4.571 42.376 1.00 79.44 164 TYR A O 1
ATOM 1276 N N . LEU A 1 165 ? -18.892 5.092 42.150 1.00 78.12 165 LEU A N 1
ATOM 1277 C CA . LEU A 1 165 ? -19.389 3.758 42.491 1.00 78.12 165 LEU A CA 1
ATOM 1278 C C . LEU A 1 165 ? -18.961 2.697 41.468 1.00 78.12 165 LEU A C 1
ATOM 1280 O O . LEU A 1 165 ? -18.528 1.615 41.861 1.00 78.12 165 LEU A O 1
ATOM 1284 N N . VAL A 1 166 ? -19.025 3.004 40.170 1.00 78.19 166 VAL A N 1
ATOM 1285 C CA . VAL A 1 166 ? -18.598 2.084 39.101 1.00 78.19 166 VAL A CA 1
ATOM 1286 C C . VAL A 1 166 ? -17.087 1.850 39.140 1.00 78.19 166 VAL A C 1
ATOM 1288 O O . VAL A 1 166 ? -16.623 0.720 38.967 1.00 78.19 166 VAL A O 1
ATOM 1291 N N . GLU A 1 167 ? -16.305 2.899 39.384 1.00 75.88 167 GLU A N 1
ATOM 1292 C CA . GLU A 1 167 ? -14.849 2.795 39.480 1.00 75.88 167 GLU A CA 1
ATOM 1293 C C . GLU A 1 167 ? -14.417 2.042 40.745 1.00 75.88 167 GLU A C 1
ATOM 1295 O O . GLU A 1 167 ? -13.597 1.125 40.663 1.00 75.88 167 GLU A O 1
ATOM 1300 N N . ALA A 1 168 ? -15.050 2.319 41.888 1.00 78.06 168 ALA A N 1
ATOM 1301 C CA . ALA A 1 168 ? -14.848 1.561 43.119 1.00 78.06 168 ALA A CA 1
ATOM 1302 C C . ALA A 1 168 ? -15.207 0.078 42.932 1.00 78.06 168 ALA A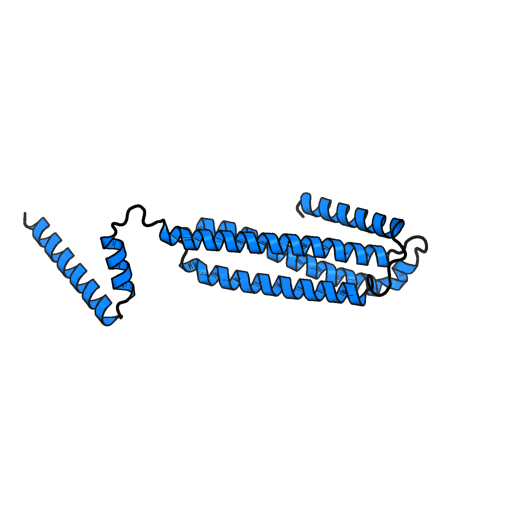 C 1
ATOM 1304 O O . ALA A 1 168 ? -14.429 -0.788 43.327 1.00 78.06 168 ALA A O 1
ATOM 1305 N N . TYR A 1 169 ? -16.319 -0.234 42.257 1.00 80.50 169 TYR A N 1
ATOM 1306 C CA . TYR A 1 169 ? -16.721 -1.614 41.964 1.00 80.50 169 TYR A CA 1
ATOM 1307 C C . TYR A 1 169 ? -15.705 -2.349 41.074 1.00 80.50 169 TYR A C 1
ATOM 1309 O O . TYR A 1 169 ? -15.375 -3.516 41.309 1.00 80.50 169 TYR A O 1
ATOM 1317 N N . ARG A 1 170 ? -15.136 -1.660 40.075 1.00 79.56 170 ARG A N 1
ATOM 1318 C CA . ARG A 1 170 ? -14.067 -2.208 39.224 1.00 79.56 170 ARG A CA 1
ATOM 1319 C C . ARG A 1 170 ? -12.793 -2.538 40.002 1.00 79.56 170 ARG A C 1
ATOM 1321 O O . ARG A 1 170 ? -12.121 -3.501 39.641 1.00 79.56 170 ARG A O 1
ATOM 1328 N N . LEU A 1 171 ? -12.475 -1.798 41.061 1.00 86.56 171 LEU A N 1
ATOM 1329 C CA . LEU A 1 171 ? -11.290 -2.040 41.893 1.00 86.56 171 LEU A CA 1
ATOM 1330 C C . LEU A 1 171 ? -11.463 -3.195 42.894 1.00 86.56 171 LEU A C 1
ATOM 1332 O O . LEU A 1 171 ? -10.478 -3.669 43.458 1.00 86.56 171 LEU A O 1
ATOM 1336 N N . LEU A 1 172 ? -12.689 -3.680 43.107 1.00 83.62 172 LEU A N 1
ATOM 1337 C CA . LEU A 1 172 ? -12.956 -4.797 44.014 1.00 83.62 172 LEU A CA 1
ATOM 1338 C C . LEU A 1 172 ? -12.550 -6.146 43.411 1.00 83.62 172 LEU A C 1
ATOM 1340 O O . LEU A 1 172 ? -12.654 -6.371 42.204 1.00 83.62 172 LEU A O 1
ATOM 1344 N N . ASN A 1 173 ? -12.145 -7.070 44.285 1.00 84.38 173 ASN A N 1
ATOM 1345 C CA . ASN A 1 173 ? -11.935 -8.473 43.927 1.00 84.38 173 ASN A CA 1
ATOM 1346 C C . ASN A 1 173 ? -13.276 -9.238 43.843 1.00 84.38 173 ASN A C 1
ATOM 1348 O O . ASN A 1 173 ? -14.301 -8.764 44.336 1.00 84.38 173 ASN A O 1
ATOM 1352 N N . GLU A 1 174 ? -13.273 -10.431 43.237 1.00 84.19 174 GLU A N 1
ATOM 1353 C CA . GLU A 1 174 ? -14.494 -11.222 42.986 1.00 84.19 174 GLU A CA 1
ATOM 1354 C C . GLU A 1 174 ? -15.365 -11.445 44.228 1.00 84.19 174 GLU A C 1
ATOM 1356 O O . GLU A 1 174 ? -16.586 -11.293 44.160 1.00 84.19 174 GLU A O 1
ATOM 1361 N N . LYS A 1 175 ? -14.752 -11.738 45.382 1.00 87.19 175 LYS A N 1
ATOM 1362 C CA . LYS A 1 175 ? -15.487 -11.963 46.635 1.00 87.19 175 LYS A CA 1
ATOM 1363 C C . LYS A 1 175 ? -16.294 -10.729 47.051 1.00 87.19 175 LYS A C 1
ATOM 1365 O O . LYS A 1 175 ? -17.455 -10.851 47.428 1.00 87.19 175 LYS A O 1
ATOM 1370 N N . HIS A 1 176 ? -15.696 -9.541 46.981 1.00 84.81 176 HIS A N 1
ATOM 1371 C CA . HIS A 1 176 ? -16.379 -8.306 47.375 1.00 84.81 176 HIS A CA 1
ATOM 1372 C C . HIS A 1 176 ? -17.390 -7.834 46.325 1.00 84.81 176 HIS A C 1
ATOM 1374 O O . HIS A 1 176 ? -18.406 -7.257 46.700 1.00 84.81 176 HIS A O 1
ATOM 1380 N N . ARG A 1 177 ? -17.160 -8.117 45.035 1.00 85.88 177 ARG A N 1
ATOM 1381 C CA . ARG A 1 177 ? -18.162 -7.868 43.984 1.00 85.88 177 ARG A CA 1
ATOM 1382 C C . ARG A 1 177 ? -19.420 -8.702 44.200 1.00 85.88 177 ARG A C 1
ATOM 1384 O O . ARG A 1 177 ? -20.508 -8.144 44.221 1.00 85.88 177 ARG A O 1
ATOM 1391 N N . THR A 1 178 ? -19.249 -9.993 44.481 1.00 87.31 178 THR A N 1
ATOM 1392 C CA . THR A 1 178 ? -20.364 -10.914 44.759 1.00 87.31 178 THR A CA 1
ATOM 1393 C C . THR A 1 178 ? -21.197 -10.438 45.955 1.00 87.31 178 THR A C 1
ATOM 1395 O O . THR A 1 178 ? -22.418 -10.373 45.870 1.00 87.31 178 THR A O 1
ATOM 1398 N N . ASN A 1 179 ? -20.544 -9.993 47.036 1.00 86.75 179 ASN A N 1
ATOM 1399 C CA . ASN A 1 179 ? -21.243 -9.429 48.196 1.00 86.75 179 ASN A CA 1
ATOM 1400 C C . ASN A 1 179 ? -22.057 -8.168 47.859 1.00 86.75 179 ASN A C 1
ATOM 1402 O O . ASN A 1 179 ? -23.158 -7.997 48.378 1.00 86.75 179 ASN A O 1
ATOM 1406 N N . ILE A 1 180 ? -21.523 -7.272 47.020 1.00 87.69 180 ILE A N 1
ATOM 1407 C CA . ILE A 1 180 ? -22.256 -6.074 46.588 1.00 87.69 180 ILE A CA 1
ATOM 1408 C C . ILE A 1 180 ? -23.459 -6.462 45.728 1.00 87.69 180 ILE A C 1
ATOM 1410 O O . ILE A 1 180 ? -24.543 -5.922 45.936 1.00 87.69 180 ILE A O 1
ATOM 1414 N N . ASP A 1 181 ? -23.298 -7.412 44.808 1.00 88.56 181 ASP A N 1
ATOM 1415 C CA . ASP A 1 181 ? -24.392 -7.874 43.951 1.00 88.56 181 ASP A CA 1
ATOM 1416 C C . ASP A 1 181 ? -25.531 -8.485 44.780 1.00 88.56 181 ASP A C 1
ATOM 1418 O O . ASP A 1 181 ? -26.706 -8.216 44.522 1.00 88.56 181 ASP A O 1
ATOM 1422 N N . ASP A 1 182 ? -25.197 -9.259 45.812 1.00 89.19 182 ASP A N 1
ATOM 1423 C CA . ASP A 1 182 ? -26.182 -9.855 46.716 1.00 89.19 182 ASP A CA 1
ATOM 1424 C C . ASP A 1 182 ? -26.879 -8.805 47.591 1.00 89.19 182 ASP A C 1
ATOM 1426 O O . ASP A 1 182 ? -28.096 -8.871 47.773 1.00 89.19 182 ASP A O 1
ATOM 1430 N N . MET A 1 183 ? -26.158 -7.778 48.055 1.00 87.25 183 MET A N 1
ATOM 1431 C CA . MET A 1 183 ? -26.767 -6.638 48.753 1.00 87.25 183 MET A CA 1
ATOM 1432 C C . MET A 1 183 ? -27.722 -5.851 47.850 1.00 87.25 183 MET A C 1
ATOM 1434 O O . MET A 1 183 ? -28.815 -5.493 48.286 1.00 87.25 183 MET A O 1
ATOM 1438 N N . ILE A 1 184 ? -27.348 -5.595 46.592 1.00 87.69 184 ILE A N 1
ATOM 1439 C CA . ILE A 1 184 ? -28.211 -4.892 45.630 1.00 87.69 184 ILE A CA 1
ATOM 1440 C C . ILE A 1 184 ? -29.481 -5.707 45.362 1.00 87.69 184 ILE A C 1
ATOM 1442 O O . ILE A 1 184 ? -30.576 -5.144 45.347 1.00 87.69 184 ILE A O 1
ATOM 1446 N N . LYS A 1 185 ? -29.362 -7.030 45.195 1.00 87.69 185 LYS A N 1
ATOM 1447 C CA . LYS A 1 185 ? -30.524 -7.920 45.036 1.00 87.69 185 LYS A CA 1
ATOM 1448 C C . LYS A 1 185 ? -31.435 -7.885 46.259 1.00 87.69 185 LYS A C 1
ATOM 1450 O O . LYS A 1 185 ? -32.645 -7.769 46.089 1.00 87.69 185 LYS A O 1
ATOM 1455 N N . ALA A 1 186 ? -30.871 -7.961 47.465 1.00 88.50 186 ALA A N 1
ATOM 1456 C CA . ALA A 1 186 ? -31.639 -7.925 48.707 1.00 88.50 186 ALA A CA 1
ATOM 1457 C C . ALA A 1 186 ? -32.417 -6.609 48.858 1.00 88.50 186 ALA A C 1
ATOM 1459 O O . ALA A 1 186 ? -33.617 -6.640 49.114 1.00 88.50 186 ALA A O 1
ATOM 1460 N N . LEU A 1 187 ? -31.766 -5.470 48.608 1.00 86.56 187 LEU A N 1
ATOM 1461 C CA . LEU A 1 187 ? -32.399 -4.149 48.672 1.00 86.56 187 LEU A CA 1
ATOM 1462 C C . LEU A 1 187 ? -33.508 -3.980 47.625 1.00 86.56 187 LEU A C 1
ATOM 1464 O O . LEU A 1 187 ? -34.560 -3.427 47.926 1.00 86.56 187 LEU A O 1
ATOM 1468 N N . ASN A 1 188 ? -33.298 -4.479 46.404 1.00 86.00 188 ASN A N 1
ATOM 1469 C CA . ASN A 1 188 ? -34.304 -4.403 45.342 1.00 86.00 188 ASN A CA 1
ATOM 1470 C C . ASN A 1 188 ? -35.529 -5.279 45.662 1.00 86.00 188 ASN A C 1
ATOM 1472 O O . ASN A 1 188 ? -36.666 -4.853 45.481 1.00 86.00 188 ASN A O 1
ATOM 1476 N N . LEU A 1 189 ? -35.304 -6.479 46.208 1.00 83.50 189 LEU A N 1
ATOM 1477 C CA . LEU A 1 189 ? -36.379 -7.349 46.690 1.00 83.50 189 LEU A CA 1
ATOM 1478 C C . LEU A 1 189 ? -37.160 -6.700 47.839 1.00 83.50 189 LEU A C 1
ATOM 1480 O O . LEU A 1 189 ? -38.387 -6.707 47.819 1.00 83.50 189 LEU A O 1
ATOM 1484 N N . GLU A 1 190 ? -36.474 -6.107 48.815 1.00 84.94 190 GLU A N 1
ATOM 1485 C CA . GLU A 1 190 ? -37.111 -5.418 49.942 1.00 84.94 190 GLU A CA 1
ATOM 1486 C C . GLU A 1 190 ? -37.944 -4.214 49.479 1.00 84.94 190 GLU A C 1
ATOM 1488 O O . GLU A 1 190 ? -39.066 -4.008 49.947 1.00 84.94 190 GLU A O 1
ATOM 1493 N N . GLN A 1 191 ? -37.439 -3.454 48.507 1.00 79.81 191 GLN A N 1
ATOM 1494 C CA . GLN A 1 191 ? -38.164 -2.332 47.924 1.00 79.81 191 GLN A CA 1
ATOM 1495 C C . GLN A 1 191 ? -39.420 -2.793 47.172 1.00 79.81 191 GLN A C 1
ATOM 1497 O O . GLN A 1 191 ? -40.495 -2.245 47.402 1.00 79.81 191 GLN A O 1
ATOM 1502 N N . GLN A 1 192 ? -39.322 -3.842 46.351 1.00 80.00 192 GLN A N 1
ATOM 1503 C CA . GLN A 1 192 ? -40.479 -4.415 45.654 1.00 80.00 192 GLN A CA 1
ATOM 1504 C C . GLN A 1 192 ? -41.528 -4.976 46.621 1.00 80.00 192 GLN A C 1
ATOM 1506 O O . GLN A 1 192 ? -42.725 -4.819 46.393 1.00 80.00 192 GLN A O 1
ATOM 1511 N N . VAL A 1 193 ? -41.107 -5.611 47.717 1.00 78.94 193 VAL A N 1
ATOM 1512 C CA . VAL A 1 193 ? -42.023 -6.110 48.755 1.00 78.94 193 VAL A CA 1
ATOM 1513 C C . VAL A 1 193 ? -42.725 -4.954 49.473 1.00 78.94 193 VAL A C 1
ATOM 1515 O O . VAL A 1 193 ? -43.926 -5.033 49.722 1.00 78.94 193 VAL A O 1
ATOM 1518 N N . ASN A 1 194 ? -42.017 -3.864 49.769 1.00 73.25 194 ASN A N 1
ATOM 1519 C CA . ASN A 1 194 ? -42.601 -2.682 50.409 1.00 73.25 194 ASN A CA 1
ATOM 1520 C C . ASN A 1 194 ? -43.516 -1.874 49.477 1.00 73.25 194 ASN A C 1
ATOM 1522 O O . ASN A 1 194 ? -44.483 -1.277 49.946 1.00 73.25 194 ASN A O 1
ATOM 1526 N N . GLU A 1 195 ? -43.239 -1.855 48.173 1.00 74.56 195 GLU A N 1
ATOM 1527 C CA . GLU A 1 195 ? -44.103 -1.225 47.168 1.00 74.56 195 GLU A CA 1
ATOM 1528 C C . GLU A 1 195 ? -45.363 -2.058 46.886 1.00 74.56 195 GLU A C 1
ATOM 1530 O O . GLU A 1 195 ? -46.430 -1.482 46.700 1.00 74.56 195 GLU A O 1
ATOM 1535 N N . ASN A 1 196 ? -45.275 -3.393 46.940 1.00 64.19 196 ASN A N 1
ATOM 1536 C CA . ASN A 1 196 ? -46.419 -4.298 46.764 1.00 64.19 196 ASN A CA 1
ATOM 1537 C C . ASN A 1 196 ? -47.308 -4.456 48.016 1.00 64.19 196 ASN A C 1
ATOM 1539 O O . ASN A 1 196 ? -48.402 -5.005 47.911 1.00 64.19 196 ASN A O 1
ATOM 1543 N N . ASN A 1 197 ? -46.853 -4.004 49.191 1.00 54.47 197 ASN A N 1
ATOM 1544 C CA . ASN A 1 197 ? -47.599 -4.044 50.459 1.00 54.47 197 ASN A CA 1
ATOM 1545 C C . ASN A 1 197 ? -48.237 -2.686 50.844 1.00 54.47 197 ASN A C 1
ATOM 1547 O O . ASN A 1 197 ? -48.644 -2.508 51.995 1.00 54.47 197 ASN A O 1
ATOM 1551 N N . LYS A 1 198 ? -48.310 -1.730 49.909 1.00 47.84 198 LYS A N 1
ATOM 1552 C CA . LYS A 1 198 ? -49.097 -0.488 50.016 1.00 47.84 198 LYS A CA 1
ATOM 1553 C C . LYS A 1 198 ? -50.389 -0.593 49.218 1.00 47.84 198 LYS A C 1
ATOM 1555 O O . LYS A 1 198 ? -51.381 0.009 49.684 1.00 47.84 198 LYS A O 1
#

Sequence (198 aa):
MNKKNLVLILVCAAISVILTVTLAPFDADVISYSTVLNIEIALFSVSLTIVALLITILDKYKERVTDQSTWAKNSTLILKELCENTIALLVLIALLFGATIFKPLLMLIPKFDIMTIILLFSIILSICACFDTTISVYLLILNLKNVLTTSTTSIKNISQRELYLVEAYRLLNEKHRTNIDDMIKALNLEQQVNENNK